Protein AF-A0A1E5IWD1-F1 (afdb_monomer)

Structure (mmCIF, N/CA/C/O backbone):
data_AF-A0A1E5IWD1-F1
#
_entry.id   AF-A0A1E5IWD1-F1
#
loop_
_atom_site.group_PDB
_atom_site.id
_atom_site.type_symbol
_atom_site.label_atom_id
_atom_site.label_alt_id
_atom_site.label_comp_id
_atom_site.label_asym_id
_atom_site.label_entity_id
_atom_site.label_seq_id
_atom_site.pdbx_PDB_ins_code
_atom_site.Cartn_x
_atom_site.Cartn_y
_atom_site.Cartn_z
_atom_site.occupancy
_atom_site.B_iso_or_equiv
_atom_site.auth_seq_id
_atom_site.auth_comp_id
_atom_site.auth_asym_id
_atom_site.auth_atom_id
_atom_site.pdbx_PDB_model_num
ATOM 1 N N . MET A 1 1 ? -19.457 -3.369 -5.905 1.00 73.44 1 MET A N 1
ATOM 2 C CA . MET A 1 1 ? -19.068 -2.347 -4.910 1.00 73.44 1 MET A CA 1
ATOM 3 C C . MET A 1 1 ? -20.293 -1.527 -4.523 1.00 73.44 1 MET A C 1
ATOM 5 O O . MET A 1 1 ? -21.055 -1.173 -5.413 1.00 73.44 1 MET A O 1
ATOM 9 N N . ASN A 1 2 ? -20.512 -1.267 -3.229 1.00 88.56 2 ASN A N 1
ATOM 10 C CA . ASN A 1 2 ? -21.550 -0.341 -2.754 1.00 88.56 2 ASN A CA 1
ATOM 11 C C . ASN A 1 2 ? -20.924 1.023 -2.388 1.00 88.56 2 ASN A C 1
ATOM 13 O O . ASN A 1 2 ? -19.701 1.167 -2.404 1.00 88.56 2 ASN A O 1
ATOM 17 N N . ILE A 1 3 ? -21.751 2.021 -2.062 1.00 90.44 3 ILE A N 1
ATOM 18 C CA . ILE A 1 3 ? -21.271 3.380 -1.757 1.00 90.44 3 ILE A CA 1
ATOM 19 C C . ILE A 1 3 ? -20.366 3.436 -0.519 1.00 90.44 3 ILE A C 1
ATOM 21 O O . ILE A 1 3 ? -19.413 4.208 -0.493 1.00 90.44 3 ILE A O 1
ATOM 25 N N . THR A 1 4 ? -20.617 2.587 0.480 1.00 91.38 4 THR A N 1
ATOM 26 C CA . THR A 1 4 ? -19.790 2.485 1.687 1.00 91.38 4 THR A CA 1
ATOM 27 C C . THR A 1 4 ? -18.389 1.988 1.346 1.00 91.38 4 THR A C 1
ATOM 29 O O . THR A 1 4 ? -17.407 2.575 1.782 1.00 91.38 4 THR A O 1
ATOM 32 N N . GLU A 1 5 ? -18.282 0.958 0.512 1.00 91.31 5 GLU A N 1
ATOM 33 C CA . GLU A 1 5 ? -16.998 0.422 0.060 1.00 91.31 5 GLU A CA 1
ATOM 34 C C . GLU A 1 5 ? -16.241 1.430 -0.812 1.00 91.31 5 GLU A C 1
ATOM 36 O O . GLU A 1 5 ? -15.036 1.602 -0.640 1.00 91.31 5 GLU A O 1
ATOM 41 N N . ALA A 1 6 ? -16.935 2.149 -1.700 1.00 93.25 6 ALA A N 1
ATOM 42 C CA . ALA A 1 6 ? -16.325 3.223 -2.483 1.00 93.25 6 ALA A CA 1
ATOM 43 C C . ALA A 1 6 ? -15.781 4.345 -1.580 1.00 93.25 6 ALA A C 1
ATOM 45 O O . ALA A 1 6 ? -14.656 4.800 -1.782 1.00 93.25 6 ALA A O 1
ATOM 46 N N . PHE A 1 7 ? -16.543 4.739 -0.552 1.00 95.25 7 PHE A N 1
ATOM 47 C CA . PHE A 1 7 ? -16.126 5.730 0.441 1.00 95.25 7 PHE A CA 1
ATOM 48 C C . PHE A 1 7 ? -14.877 5.286 1.209 1.00 95.25 7 PHE A C 1
ATOM 50 O O . PHE A 1 7 ? -13.918 6.047 1.274 1.00 95.25 7 PHE A O 1
ATOM 57 N N . LYS A 1 8 ? -14.843 4.052 1.729 1.00 95.94 8 LYS A N 1
ATOM 58 C CA . LYS A 1 8 ? -13.667 3.521 2.439 1.00 95.94 8 LYS A CA 1
ATOM 59 C C . LYS A 1 8 ? -12.426 3.494 1.546 1.00 95.94 8 LYS A C 1
ATOM 61 O O . LYS A 1 8 ? -11.362 3.935 1.963 1.00 95.94 8 LYS A O 1
ATOM 66 N N . ASN A 1 9 ? -12.563 3.025 0.303 1.00 96.38 9 ASN A N 1
ATOM 67 C CA . ASN A 1 9 ? -11.450 2.989 -0.648 1.00 96.38 9 ASN A CA 1
ATOM 68 C C . ASN A 1 9 ? -10.916 4.394 -0.961 1.00 96.38 9 ASN A C 1
ATOM 70 O O . ASN A 1 9 ? -9.700 4.575 -1.000 1.00 96.38 9 ASN A O 1
ATOM 74 N N . ALA A 1 10 ? -11.805 5.373 -1.163 1.00 95.06 10 ALA A N 1
ATOM 75 C CA . ALA A 1 10 ? -11.424 6.765 -1.402 1.00 95.06 10 ALA A CA 1
ATOM 76 C C . ALA A 1 10 ? -10.724 7.367 -0.180 1.00 95.06 10 ALA A C 1
ATOM 78 O O . ALA A 1 10 ? -9.669 7.981 -0.310 1.00 95.06 10 ALA A O 1
ATOM 79 N N . LEU A 1 11 ? -11.288 7.135 1.008 1.00 96.69 11 LEU A N 1
ATOM 80 C CA . LEU A 1 11 ? -10.751 7.625 2.268 1.00 96.69 11 LEU A CA 1
ATOM 81 C C . LEU A 1 11 ? -9.351 7.071 2.536 1.00 96.69 11 LEU A C 1
ATOM 83 O O . LEU A 1 11 ? -8.463 7.840 2.871 1.00 96.69 11 LEU A O 1
ATOM 87 N N . LEU A 1 12 ? -9.129 5.766 2.349 1.00 96.75 12 LEU A N 1
ATOM 88 C CA . LEU A 1 12 ? -7.814 5.152 2.562 1.00 96.75 12 LEU A CA 1
ATOM 89 C C . LEU A 1 12 ? -6.792 5.540 1.481 1.00 96.75 12 LEU A C 1
ATOM 91 O O . LEU A 1 12 ? -5.614 5.710 1.792 1.00 96.75 12 LEU A O 1
ATOM 95 N N . ALA A 1 13 ? -7.233 5.745 0.233 1.00 94.44 13 ALA A N 1
ATOM 96 C CA . ALA A 1 13 ? -6.376 6.288 -0.825 1.00 94.44 13 ALA A CA 1
ATOM 97 C C . ALA A 1 13 ? -5.898 7.719 -0.53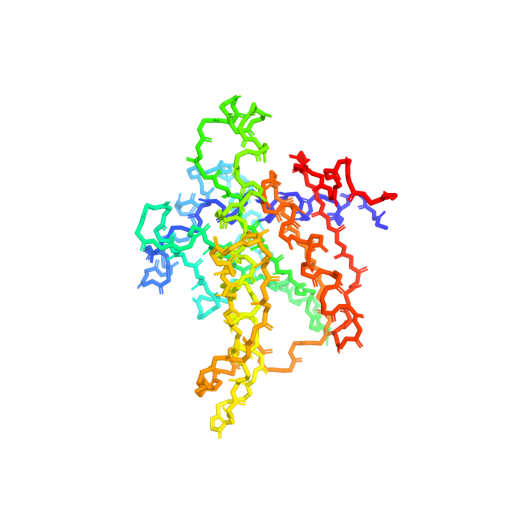2 1.00 94.44 13 ALA A C 1
ATOM 99 O O . ALA A 1 13 ? -4.840 8.110 -1.017 1.00 94.44 13 ALA A O 1
ATOM 100 N N . ASP A 1 14 ? -6.657 8.495 0.246 1.00 92.94 14 ASP A N 1
ATOM 101 C CA . ASP A 1 14 ? -6.257 9.829 0.696 1.00 92.94 14 ASP A CA 1
ATOM 102 C C . ASP A 1 14 ? -5.471 9.777 2.019 1.00 92.94 14 ASP A C 1
ATOM 104 O O . ASP A 1 14 ? -4.434 10.421 2.170 1.00 92.94 14 ASP A O 1
ATOM 108 N N . ALA A 1 15 ? -5.897 8.928 2.959 1.00 93.88 15 ALA A N 1
ATOM 109 C CA . ALA A 1 15 ? -5.243 8.724 4.250 1.00 93.88 15 ALA A CA 1
ATOM 110 C C . ALA A 1 15 ? -3.774 8.309 4.103 1.00 93.88 15 ALA A C 1
ATOM 112 O O . ALA A 1 15 ? -2.940 8.745 4.892 1.00 93.88 15 ALA A O 1
ATOM 113 N N . THR A 1 16 ? -3.425 7.530 3.071 1.00 91.62 16 THR A N 1
ATOM 114 C CA . THR A 1 16 ? -2.029 7.133 2.825 1.00 91.62 16 THR A CA 1
ATOM 115 C C . THR A 1 16 ? -1.094 8.317 2.531 1.00 91.62 16 THR A C 1
ATOM 117 O O . THR A 1 16 ? 0.115 8.161 2.672 1.00 91.62 16 THR A O 1
ATOM 120 N N . TYR A 1 17 ? -1.609 9.503 2.173 1.00 89.00 17 TYR A N 1
ATOM 121 C CA . TYR A 1 17 ? -0.805 10.731 2.057 1.00 89.00 17 TYR A CA 1
ATOM 122 C C . TYR A 1 17 ? -0.453 11.352 3.413 1.00 89.00 17 TYR A C 1
ATOM 124 O O . TYR A 1 17 ? 0.536 12.071 3.514 1.00 89.00 17 TYR A O 1
ATOM 132 N N . ALA A 1 18 ? -1.222 11.058 4.465 1.00 88.88 18 ALA A N 1
ATOM 133 C CA . ALA A 1 18 ? -0.860 11.436 5.828 1.00 88.88 18 ALA A CA 1
ATOM 134 C C . ALA A 1 18 ? 0.290 10.574 6.373 1.00 88.88 18 ALA A C 1
ATOM 136 O O . ALA A 1 18 ? 0.956 10.966 7.326 1.00 88.88 18 ALA A O 1
ATOM 137 N N . ILE A 1 19 ? 0.542 9.402 5.775 1.00 83.38 19 ILE A N 1
ATOM 138 C CA . ILE A 1 19 ? 1.548 8.447 6.244 1.00 83.38 19 ILE A CA 1
ATOM 139 C C . ILE A 1 19 ? 2.944 8.854 5.764 1.00 83.38 19 ILE A C 1
ATOM 141 O O . ILE A 1 19 ? 3.485 8.356 4.777 1.00 83.38 19 ILE A O 1
ATOM 145 N N . LYS A 1 20 ? 3.530 9.808 6.487 1.00 72.25 20 LYS A N 1
ATOM 146 C CA . LYS A 1 20 ? 4.930 10.218 6.338 1.00 72.25 20 LYS A CA 1
ATOM 147 C C . LYS A 1 20 ? 5.844 9.223 7.065 1.00 72.25 20 LYS A C 1
ATOM 149 O O . LYS A 1 20 ? 5.417 8.556 8.007 1.00 72.25 20 LYS A O 1
ATOM 154 N N . GLY A 1 21 ? 7.119 9.152 6.675 1.00 59.34 21 GLY A N 1
ATOM 155 C CA . GLY A 1 21 ? 8.098 8.219 7.260 1.00 59.34 21 GLY A CA 1
ATOM 156 C C . GLY A 1 21 ? 8.254 8.289 8.792 1.00 59.34 21 GLY A C 1
ATOM 157 O O . GLY A 1 21 ? 8.701 7.321 9.397 1.00 59.34 21 GLY A O 1
ATOM 158 N N . SER A 1 22 ? 7.831 9.383 9.436 1.00 58.84 22 SER A N 1
ATOM 159 C CA . SER A 1 22 ? 7.790 9.543 10.898 1.00 58.84 22 SER A CA 1
ATOM 160 C C . SER A 1 22 ? 6.743 8.669 11.603 1.00 58.84 22 SER A C 1
ATOM 162 O O . SER A 1 22 ? 6.936 8.313 12.765 1.00 58.84 22 SER A O 1
ATOM 164 N N . ILE A 1 23 ? 5.650 8.287 10.931 1.00 63.19 23 ILE A N 1
ATOM 165 C CA . ILE A 1 23 ? 4.546 7.537 11.558 1.00 63.19 23 ILE A CA 1
ATOM 166 C C . ILE A 1 23 ? 4.935 6.085 11.852 1.00 63.19 23 ILE A C 1
ATOM 168 O O . ILE A 1 23 ? 4.488 5.526 12.852 1.00 63.19 23 ILE A O 1
ATOM 172 N N . ALA A 1 24 ? 5.809 5.489 11.036 1.00 60.91 24 ALA A N 1
ATOM 173 C CA . ALA A 1 24 ? 6.335 4.146 11.289 1.00 60.91 24 ALA A CA 1
ATOM 174 C C . ALA A 1 24 ? 7.143 4.077 12.600 1.00 60.91 24 ALA A C 1
ATOM 176 O O . ALA A 1 24 ? 7.176 3.039 13.256 1.00 60.91 24 ALA A O 1
ATOM 177 N N . THR A 1 25 ? 7.766 5.189 13.002 1.00 65.00 25 THR A N 1
ATOM 178 C CA . THR A 1 25 ? 8.566 5.286 14.231 1.00 65.00 25 THR A CA 1
ATOM 179 C C . THR A 1 25 ? 7.796 5.853 15.422 1.00 65.00 25 THR A C 1
ATOM 181 O O . THR A 1 25 ? 8.168 5.582 16.557 1.00 65.00 25 THR A O 1
ATOM 184 N N . GLU A 1 26 ? 6.712 6.598 15.185 1.00 77.06 26 GLU A N 1
ATOM 185 C CA . GLU A 1 26 ? 5.912 7.258 16.226 1.00 77.06 26 GLU A CA 1
ATOM 186 C C . GLU A 1 26 ? 4.398 7.026 16.026 1.00 77.06 26 GLU A C 1
ATOM 188 O O . GLU A 1 26 ? 3.661 7.965 15.697 1.00 77.06 26 GLU A O 1
ATOM 193 N N . PRO A 1 27 ? 3.882 5.801 16.270 1.00 79.12 27 PRO A N 1
ATOM 194 C CA . PRO A 1 27 ? 2.470 5.449 16.060 1.00 79.12 27 PRO A CA 1
ATOM 195 C C . PRO A 1 27 ? 1.458 6.379 16.743 1.00 79.12 27 PRO A C 1
ATOM 197 O O . PRO A 1 27 ? 0.332 6.542 16.275 1.00 79.12 27 PRO A O 1
ATOM 200 N N . SER A 1 28 ? 1.862 7.017 17.846 1.00 83.50 28 SER A N 1
ATOM 201 C CA . SER A 1 28 ? 1.028 7.957 18.603 1.00 83.50 28 SER A CA 1
ATOM 202 C C . SER A 1 28 ? 0.635 9.214 17.811 1.00 83.50 28 SER A C 1
ATOM 204 O O . SER A 1 28 ? -0.360 9.858 18.142 1.00 83.50 28 SER A O 1
ATOM 206 N N . THR A 1 29 ? 1.365 9.536 16.738 1.00 87.25 29 THR A N 1
ATOM 207 C CA . THR A 1 29 ? 1.122 10.707 15.879 1.00 87.25 29 THR A CA 1
ATOM 208 C C . THR A 1 29 ? 0.109 10.452 14.757 1.00 87.25 29 THR A C 1
ATOM 210 O O . THR A 1 29 ? -0.306 11.395 14.079 1.00 87.25 29 THR A O 1
ATOM 213 N N . LEU A 1 30 ? -0.351 9.205 14.580 1.00 90.44 30 LEU A N 1
ATOM 214 C CA . LEU A 1 30 ? -1.258 8.817 13.494 1.00 90.44 30 LEU A CA 1
ATOM 215 C C . LEU A 1 30 ? -2.514 9.698 13.429 1.00 90.44 30 LEU A C 1
ATOM 217 O O . LEU A 1 30 ? -2.864 10.204 12.366 1.00 90.44 30 LEU A O 1
ATOM 221 N N . LEU A 1 31 ? -3.185 9.914 14.566 1.00 92.81 31 LEU A N 1
ATOM 222 C CA . LEU A 1 31 ? -4.414 10.710 14.602 1.00 92.81 31 LEU A CA 1
ATOM 223 C C . LEU A 1 31 ? -4.161 12.176 14.229 1.00 92.81 31 LEU A C 1
ATOM 225 O O . LEU A 1 31 ? -4.978 12.765 13.521 1.00 92.81 31 LEU A O 1
ATOM 229 N N . SER A 1 32 ? -3.055 12.774 14.684 1.00 92.19 32 SER A N 1
ATOM 230 C CA . SER A 1 32 ? -2.734 14.167 14.357 1.00 92.19 32 SER A CA 1
ATOM 231 C C . SER A 1 32 ? -2.425 14.352 12.873 1.00 92.19 32 SER A C 1
ATOM 233 O O . SER A 1 32 ? -2.958 15.277 12.268 1.00 92.19 32 SER A O 1
ATOM 235 N N . GLU A 1 33 ? -1.652 13.448 12.268 1.00 91.38 33 GLU A N 1
ATOM 236 C CA . GLU A 1 33 ? -1.299 13.518 10.841 1.00 91.38 33 GLU A CA 1
ATOM 237 C C . GLU A 1 33 ? -2.530 13.264 9.955 1.00 91.38 33 GLU A C 1
ATOM 239 O O . GLU A 1 33 ? -2.787 13.994 8.996 1.00 91.38 33 GLU A O 1
ATOM 244 N N . LEU A 1 34 ? -3.373 12.289 10.320 1.00 93.94 34 LEU A N 1
ATOM 245 C CA . LEU A 1 34 ? -4.661 12.082 9.650 1.00 93.94 34 LEU A CA 1
ATOM 246 C C . LEU A 1 34 ? -5.584 13.294 9.807 1.00 93.94 34 LEU A C 1
ATOM 248 O O . LEU A 1 34 ? -6.305 13.629 8.871 1.00 93.94 34 LEU A O 1
ATOM 252 N N . THR A 1 35 ? -5.573 13.964 10.963 1.00 94.94 35 THR A N 1
ATOM 253 C CA . THR A 1 35 ? -6.388 15.166 11.202 1.00 94.94 35 THR A CA 1
ATOM 254 C C . THR A 1 35 ? -5.931 16.331 10.334 1.00 94.94 35 THR A C 1
ATOM 256 O O . THR A 1 35 ? -6.781 17.037 9.794 1.00 94.94 35 THR A O 1
ATOM 259 N N . GLU A 1 36 ? -4.620 16.515 10.162 1.00 92.69 36 GLU A N 1
ATOM 260 C CA . GLU A 1 36 ? -4.060 17.526 9.262 1.00 92.69 36 GLU A CA 1
ATOM 261 C C . GLU A 1 36 ? -4.500 17.285 7.810 1.00 92.69 36 GLU A C 1
ATOM 263 O O . GLU A 1 36 ? -4.892 18.226 7.121 1.00 92.69 36 GLU A O 1
ATOM 268 N N . ARG A 1 37 ? -4.500 16.022 7.361 1.00 92.25 37 ARG A N 1
ATOM 269 C CA . ARG A 1 37 ? -4.857 15.661 5.983 1.00 92.25 37 ARG A CA 1
ATOM 270 C C . ARG A 1 37 ? -6.364 15.649 5.711 1.00 92.25 37 ARG A C 1
ATOM 272 O O . ARG A 1 37 ? -6.807 16.195 4.706 1.00 92.25 37 ARG A O 1
ATOM 279 N N . LEU A 1 38 ? -7.138 14.982 6.564 1.00 94.38 38 LEU A N 1
ATOM 280 C CA . LEU A 1 38 ? -8.540 14.615 6.313 1.00 94.38 38 LEU A CA 1
ATOM 281 C C . LEU A 1 38 ? -9.541 15.486 7.086 1.00 94.38 38 LEU A C 1
ATOM 283 O O . LEU A 1 38 ? -10.745 15.438 6.828 1.00 94.38 38 LEU A O 1
ATOM 287 N N . GLY A 1 39 ? -9.069 16.250 8.073 1.00 96.56 39 GLY A N 1
ATOM 288 C CA . GLY A 1 39 ? -9.914 16.868 9.089 1.00 96.56 39 GLY A CA 1
ATOM 289 C C . GLY A 1 39 ? -10.355 15.883 10.181 1.00 96.56 39 GLY A C 1
ATOM 290 O O . GLY A 1 39 ? -10.359 14.663 10.011 1.00 96.56 39 GLY A O 1
ATOM 291 N N . SER A 1 40 ? -10.755 16.432 11.334 1.00 96.69 40 SER A N 1
ATOM 292 C CA . SER A 1 40 ? -10.976 15.669 12.575 1.00 96.69 40 SER A CA 1
ATOM 293 C C . SER A 1 40 ? -11.999 14.532 12.437 1.00 96.69 40 SER A C 1
ATOM 295 O O . SER A 1 40 ? -11.709 13.406 12.831 1.00 96.69 40 SER A O 1
ATOM 297 N N . SER A 1 41 ? -13.168 14.780 11.836 1.00 97.69 41 SER A N 1
ATOM 298 C CA . SER A 1 41 ? -14.228 13.762 11.746 1.00 97.69 41 SER A CA 1
ATOM 299 C C . SER A 1 41 ? -13.804 12.526 10.947 1.00 97.69 41 SER A C 1
ATOM 301 O O . SER A 1 41 ? -14.099 11.401 11.345 1.00 97.69 41 SER A O 1
ATOM 303 N N . LEU A 1 42 ? -13.109 12.726 9.824 1.00 97.50 42 LEU A N 1
ATOM 304 C CA . LEU A 1 42 ? -12.641 11.629 8.980 1.00 97.50 42 LEU A CA 1
ATOM 305 C C . LEU A 1 42 ? -11.432 10.926 9.596 1.00 97.50 42 LEU A C 1
ATOM 307 O O . LEU A 1 42 ? -11.367 9.701 9.551 1.00 97.50 42 LEU A O 1
ATOM 311 N N . ALA A 1 43 ? -10.523 11.669 10.230 1.00 96.19 43 ALA A N 1
ATOM 312 C CA . ALA A 1 43 ? -9.398 11.088 10.953 1.00 96.19 43 ALA A CA 1
ATOM 313 C C . ALA A 1 43 ? -9.866 10.160 12.084 1.00 96.19 43 ALA A C 1
ATOM 315 O O . ALA A 1 43 ? -9.402 9.024 12.170 1.00 96.19 43 ALA A O 1
ATOM 316 N N . HIS A 1 44 ? -10.843 10.602 12.887 1.00 96.44 44 HIS A N 1
ATOM 317 C CA . HIS A 1 44 ? -11.474 9.764 13.908 1.00 96.44 44 HIS A CA 1
ATOM 318 C C . HIS A 1 44 ? -12.144 8.533 13.302 1.00 96.44 44 HIS A C 1
ATOM 320 O O . HIS A 1 44 ? -11.900 7.424 13.762 1.00 96.44 44 HIS A O 1
ATOM 326 N N . TYR A 1 45 ? -12.901 8.694 12.212 1.00 96.44 45 TYR A N 1
ATOM 327 C CA . TYR A 1 45 ? -13.486 7.548 11.521 1.00 96.44 45 TYR A CA 1
ATOM 328 C C . TYR A 1 45 ? -12.426 6.517 11.096 1.00 96.44 45 TYR A C 1
ATOM 330 O O . TYR A 1 45 ? -12.638 5.323 11.300 1.00 96.44 45 TYR A O 1
ATOM 338 N N . VAL A 1 46 ? -11.285 6.951 10.544 1.00 96.19 46 VAL A N 1
ATOM 339 C CA . VAL A 1 46 ? -10.194 6.040 10.159 1.00 96.19 46 VAL A CA 1
ATOM 340 C C . VAL A 1 46 ? -9.659 5.292 11.379 1.00 96.19 46 VAL A C 1
ATOM 342 O O . VAL A 1 46 ? -9.686 4.063 11.387 1.00 96.19 46 VAL A O 1
ATOM 345 N N . VAL A 1 47 ? -9.226 5.998 12.429 1.00 94.00 47 VAL A N 1
ATOM 346 C CA . VAL A 1 47 ? -8.615 5.339 13.599 1.00 94.00 47 VAL A CA 1
ATOM 347 C C . VAL A 1 47 ? -9.608 4.500 14.398 1.00 94.00 47 VAL A C 1
ATOM 349 O O . VAL A 1 47 ? -9.201 3.548 15.057 1.00 94.00 47 VAL A O 1
ATOM 352 N N . ASP A 1 48 ? -10.905 4.808 14.341 1.00 94.38 48 ASP A N 1
ATOM 353 C CA . ASP A 1 48 ? -11.942 4.049 15.037 1.00 94.38 48 ASP A CA 1
ATOM 354 C C . ASP A 1 48 ? -12.278 2.745 14.307 1.00 94.38 48 ASP A C 1
ATOM 356 O O . ASP A 1 48 ? -12.582 1.755 14.970 1.00 94.38 48 ASP A O 1
ATOM 360 N N . ASN A 1 49 ? -12.172 2.709 12.972 1.00 94.69 49 ASN A N 1
ATOM 361 C CA . ASN A 1 49 ? -12.652 1.594 12.145 1.00 94.69 49 ASN A CA 1
ATOM 362 C C . ASN A 1 49 ? -11.544 0.757 11.493 1.00 94.69 49 ASN A C 1
ATOM 364 O O . ASN A 1 49 ? -11.838 -0.334 11.006 1.00 94.69 49 ASN A O 1
ATOM 368 N N . PHE A 1 50 ? -10.297 1.227 11.482 1.00 95.25 50 PHE A N 1
ATOM 369 C CA . PHE A 1 50 ? -9.185 0.542 10.825 1.00 95.25 50 PHE A CA 1
ATOM 370 C C . PHE A 1 50 ? -7.969 0.438 11.742 1.00 95.25 50 PHE A C 1
ATOM 372 O O . PHE A 1 50 ? -7.670 1.356 12.505 1.00 95.25 50 PHE A O 1
ATOM 379 N N . ASP A 1 51 ? -7.262 -0.679 11.625 1.00 92.81 51 ASP A N 1
ATOM 380 C CA . ASP A 1 51 ? -5.911 -0.864 12.140 1.00 92.81 51 ASP A CA 1
ATOM 381 C C . ASP A 1 51 ? -4.922 -0.677 10.984 1.00 92.81 51 ASP A C 1
ATOM 383 O O . ASP A 1 51 ? -5.107 -1.256 9.911 1.00 92.81 51 ASP A O 1
ATOM 387 N N . ILE A 1 52 ? -3.878 0.129 11.185 1.00 92.44 52 ILE A N 1
ATOM 388 C CA . ILE A 1 52 ? -2.759 0.240 10.242 1.00 92.44 52 ILE A CA 1
ATOM 389 C C . ILE A 1 52 ? -1.662 -0.750 10.633 1.00 92.44 52 ILE A C 1
ATOM 391 O O . ILE A 1 52 ? -1.301 -0.866 11.805 1.00 92.44 52 ILE A O 1
ATOM 395 N N . ASP A 1 53 ? -1.101 -1.439 9.647 1.00 91.38 53 ASP A N 1
ATOM 396 C CA . ASP A 1 53 ? 0.113 -2.221 9.836 1.00 91.38 53 ASP A CA 1
ATOM 397 C C . ASP A 1 53 ? 1.335 -1.307 9.694 1.00 91.38 53 ASP A C 1
ATOM 399 O O . ASP A 1 53 ? 1.807 -1.028 8.588 1.00 91.38 53 ASP A O 1
ATOM 403 N N . PHE A 1 54 ? 1.853 -0.834 10.828 1.00 89.31 54 PHE A N 1
ATOM 404 C CA . PHE A 1 54 ? 3.010 0.061 10.870 1.00 89.31 54 PHE A CA 1
ATOM 405 C C . PHE A 1 54 ? 4.287 -0.557 10.283 1.00 89.31 54 PHE A C 1
ATOM 407 O O . PHE A 1 54 ? 5.112 0.176 9.742 1.00 89.31 54 PHE A O 1
ATOM 414 N N . ASN A 1 55 ? 4.437 -1.885 10.330 1.00 88.62 55 ASN A N 1
ATOM 415 C CA . ASN A 1 55 ? 5.602 -2.578 9.773 1.00 88.62 55 ASN A CA 1
ATOM 416 C C . ASN A 1 55 ? 5.511 -2.726 8.247 1.00 88.62 55 ASN A C 1
ATOM 418 O O . ASN A 1 55 ? 6.501 -3.074 7.607 1.00 88.62 55 ASN A O 1
ATOM 422 N N . SER A 1 56 ? 4.329 -2.499 7.666 1.00 86.12 56 SER A N 1
ATOM 423 C CA . SER A 1 56 ? 4.117 -2.504 6.215 1.00 86.12 56 SER A CA 1
ATOM 424 C C . SER A 1 56 ? 4.389 -1.145 5.565 1.00 86.12 56 SER A C 1
ATOM 426 O O . SER A 1 56 ? 4.480 -1.073 4.340 1.00 86.12 56 SER A O 1
ATOM 428 N N . ILE A 1 57 ? 4.508 -0.074 6.362 1.00 88.69 57 ILE A N 1
ATOM 429 C CA . ILE A 1 57 ? 4.690 1.285 5.851 1.00 88.69 57 ILE A CA 1
ATOM 430 C C . ILE A 1 57 ? 6.019 1.367 5.106 1.00 88.69 57 ILE A C 1
ATOM 432 O O . ILE A 1 57 ? 7.089 1.137 5.669 1.00 88.69 57 ILE A O 1
ATOM 436 N N . ILE A 1 58 ? 5.942 1.770 3.843 1.00 86.62 58 ILE A N 1
ATOM 437 C CA . ILE A 1 58 ? 7.096 2.144 3.036 1.00 86.62 58 ILE A CA 1
ATOM 438 C C . ILE A 1 58 ? 6.919 3.586 2.584 1.00 86.62 58 ILE A C 1
ATOM 440 O O . ILE A 1 58 ? 5.843 3.979 2.135 1.00 86.62 58 ILE A O 1
ATOM 444 N N . ASN A 1 59 ? 7.977 4.373 2.763 1.00 83.88 59 ASN A N 1
ATOM 445 C CA . ASN A 1 59 ? 8.062 5.751 2.310 1.00 83.88 59 ASN A CA 1
ATOM 446 C C . ASN A 1 59 ? 9.469 5.976 1.762 1.00 83.88 59 ASN A C 1
ATOM 448 O O . ASN A 1 59 ? 10.447 5.915 2.513 1.00 83.88 59 ASN A O 1
ATOM 452 N N . THR A 1 60 ? 9.583 6.152 0.451 1.00 80.00 60 THR A N 1
ATOM 453 C CA . THR A 1 60 ? 10.873 6.340 -0.212 1.00 80.00 60 THR A CA 1
ATOM 454 C C . THR A 1 60 ? 10.983 7.758 -0.750 1.00 80.00 60 THR A C 1
ATOM 456 O O . THR A 1 60 ? 10.018 8.356 -1.213 1.00 80.00 60 THR A O 1
ATOM 459 N N . SER A 1 61 ? 12.186 8.333 -0.672 1.00 75.12 61 SER A N 1
ATOM 460 C CA . SER A 1 61 ? 12.419 9.700 -1.143 1.00 75.12 61 SER A CA 1
ATOM 461 C C . SER A 1 61 ? 12.022 9.848 -2.614 1.00 75.12 61 SER A C 1
ATOM 463 O O . SER A 1 61 ? 12.476 9.074 -3.447 1.00 75.12 61 SER A O 1
ATOM 465 N N . GLU A 1 62 ? 11.267 10.896 -2.935 1.00 71.69 62 GLU A N 1
ATOM 466 C CA . GLU A 1 62 ? 10.897 11.251 -4.316 1.00 71.69 62 GLU A CA 1
ATOM 467 C C . GLU A 1 62 ? 12.107 11.709 -5.162 1.00 71.69 62 GLU A C 1
ATOM 469 O O . GLU A 1 62 ? 12.025 11.781 -6.383 1.00 71.69 62 GLU A O 1
ATOM 474 N N . ILE A 1 63 ? 13.230 12.063 -4.518 1.00 65.25 63 ILE A N 1
ATOM 475 C CA . ILE A 1 63 ? 14.435 12.602 -5.178 1.00 65.25 63 ILE A CA 1
ATOM 476 C C . ILE A 1 63 ? 15.572 11.575 -5.188 1.00 65.25 63 ILE A C 1
ATOM 478 O O . ILE A 1 63 ? 16.299 11.462 -6.171 1.00 65.25 63 ILE A O 1
ATOM 482 N N . LEU A 1 64 ? 15.769 10.870 -4.070 1.00 68.19 64 LEU A N 1
ATOM 483 C CA . LEU A 1 64 ? 16.898 9.952 -3.867 1.00 68.19 64 LEU A CA 1
ATOM 484 C C . LEU A 1 64 ? 16.482 8.475 -3.804 1.00 68.19 64 LEU A C 1
ATOM 486 O O . LEU A 1 64 ? 17.349 7.606 -3.729 1.00 68.19 64 LEU A O 1
ATOM 490 N N . GLY A 1 65 ? 15.181 8.192 -3.779 1.00 72.75 65 GLY A N 1
ATOM 491 C CA . GLY A 1 65 ? 14.596 6.853 -3.763 1.00 72.75 65 GLY A CA 1
ATOM 492 C C . GLY A 1 65 ? 13.673 6.650 -4.962 1.00 72.75 65 GLY A C 1
ATOM 493 O O . GLY A 1 65 ? 13.739 7.394 -5.935 1.00 72.75 65 GLY A O 1
ATOM 494 N N . SER A 1 66 ? 12.812 5.635 -4.899 1.00 79.31 66 SER A N 1
ATOM 495 C CA . SER A 1 66 ? 11.856 5.368 -5.977 1.00 79.31 66 SER A CA 1
ATOM 496 C C . SER A 1 66 ? 10.615 6.260 -5.933 1.00 79.31 66 SER A C 1
ATOM 498 O O . SER A 1 66 ? 9.865 6.279 -6.903 1.00 79.31 66 SER A O 1
ATOM 500 N N . GLY A 1 67 ? 10.355 6.964 -4.827 1.00 80.25 67 GLY A N 1
ATOM 501 C CA . GLY A 1 67 ? 9.084 7.660 -4.598 1.0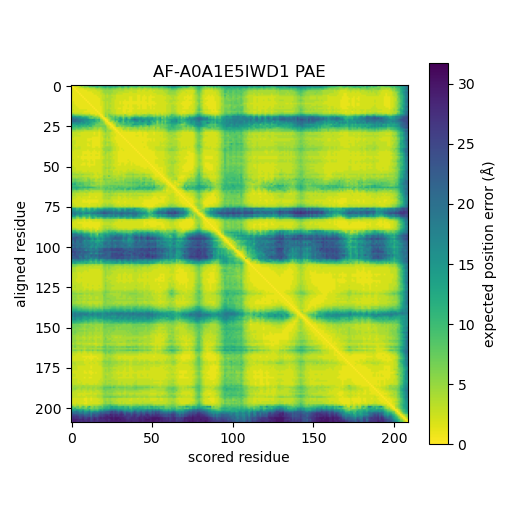0 80.25 67 GLY A CA 1
ATOM 502 C C . GLY A 1 67 ? 7.888 6.711 -4.440 1.00 80.25 67 GLY A C 1
ATOM 503 O O . GLY A 1 67 ? 6.741 7.128 -4.577 1.00 80.25 67 GLY A O 1
ATOM 504 N N . PHE A 1 68 ? 8.134 5.412 -4.232 1.00 87.44 68 PHE A N 1
ATOM 505 C CA . PHE A 1 68 ? 7.096 4.437 -3.922 1.00 87.44 68 PHE A CA 1
ATOM 506 C C . PHE A 1 68 ? 6.747 4.461 -2.439 1.00 87.44 68 PHE A C 1
ATOM 508 O O . PHE A 1 68 ? 7.606 4.192 -1.590 1.00 87.44 68 PHE A O 1
ATOM 515 N N . ASP A 1 69 ? 5.459 4.671 -2.177 1.00 89.88 69 ASP A N 1
ATOM 516 C CA . ASP A 1 69 ? 4.902 4.785 -0.843 1.00 89.88 69 ASP A CA 1
ATOM 517 C C . ASP A 1 69 ? 3.610 3.969 -0.725 1.00 89.88 69 ASP A C 1
ATOM 519 O O . ASP A 1 69 ? 2.717 4.044 -1.579 1.00 89.88 69 ASP A O 1
ATOM 523 N N . ALA A 1 70 ? 3.493 3.199 0.355 1.00 93.19 70 ALA A N 1
ATOM 524 C CA . ALA A 1 70 ? 2.332 2.357 0.613 1.00 93.19 70 ALA A CA 1
ATOM 525 C C . ALA A 1 70 ? 2.064 2.173 2.107 1.00 93.19 70 ALA A C 1
ATOM 527 O O . ALA A 1 70 ? 2.964 2.248 2.945 1.00 93.19 70 ALA A O 1
ATOM 528 N N . SER A 1 71 ? 0.801 1.894 2.421 1.00 93.94 71 SER A N 1
ATOM 529 C CA . SER A 1 71 ? 0.344 1.504 3.753 1.00 93.94 71 SER A CA 1
ATOM 530 C C . SER A 1 71 ? -0.722 0.414 3.655 1.00 93.94 71 SER A C 1
ATOM 532 O O . SER A 1 71 ? -1.538 0.404 2.726 1.00 93.94 71 SER A O 1
ATOM 534 N N . VAL A 1 72 ? -0.722 -0.516 4.611 1.00 95.62 72 VAL A N 1
ATOM 535 C CA . VAL A 1 72 ? -1.744 -1.563 4.704 1.00 95.62 72 VAL A CA 1
ATOM 536 C C . VAL A 1 72 ? -2.659 -1.298 5.886 1.00 95.62 72 VAL A C 1
ATOM 538 O O . VAL A 1 72 ? -2.210 -1.063 7.006 1.00 95.62 72 VAL A O 1
ATOM 541 N N . TRP A 1 73 ? -3.958 -1.356 5.618 1.00 95.38 73 TRP A N 1
ATOM 542 C CA . TRP A 1 73 ? -5.014 -1.124 6.593 1.00 95.38 73 TRP A CA 1
ATOM 543 C C . TRP A 1 73 ? -5.907 -2.347 6.667 1.00 95.38 73 TRP A C 1
ATOM 545 O O . TRP A 1 73 ? -6.259 -2.923 5.641 1.00 95.38 73 TRP A O 1
ATOM 555 N N . THR A 1 74 ? -6.328 -2.726 7.861 1.00 94.44 74 THR A N 1
ATOM 556 C CA . THR A 1 74 ? -7.315 -3.784 8.056 1.00 94.44 74 THR A CA 1
ATOM 557 C C . THR A 1 74 ? -8.517 -3.195 8.766 1.00 94.44 74 THR A C 1
AT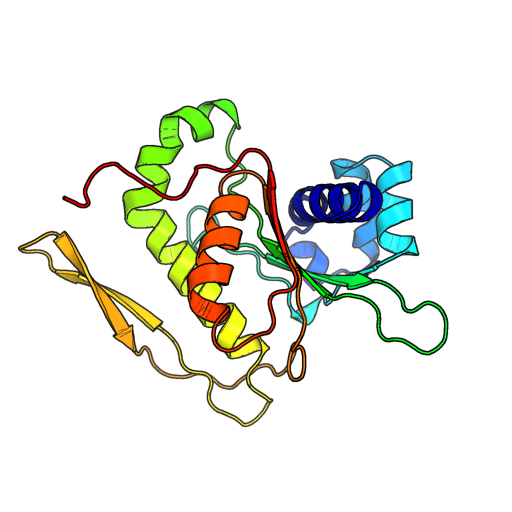OM 559 O O . THR A 1 74 ? -8.374 -2.513 9.776 1.00 94.44 74 THR A O 1
ATOM 562 N N . GLU A 1 75 ? -9.716 -3.424 8.233 1.00 93.31 75 GLU A N 1
ATOM 563 C CA . GLU A 1 75 ? -10.935 -3.092 8.967 1.00 93.31 75 GLU A CA 1
ATOM 564 C C . GLU A 1 75 ? -10.939 -3.818 10.304 1.00 93.31 75 GLU A C 1
ATOM 566 O O . GLU A 1 75 ? -10.694 -5.025 10.378 1.00 93.31 75 GLU A O 1
ATOM 571 N N . LYS A 1 76 ? -11.276 -3.098 11.367 1.00 91.50 76 LYS A N 1
ATOM 572 C CA . LYS A 1 76 ? -11.477 -3.726 12.663 1.00 91.50 76 LYS A CA 1
ATOM 573 C C . LYS A 1 76 ? -12.633 -4.707 12.550 1.00 91.50 76 LYS A C 1
ATOM 575 O O . LYS A 1 76 ? -13.722 -4.376 12.074 1.00 91.50 76 LYS A O 1
ATOM 580 N N . ALA A 1 77 ? -12.380 -5.939 12.974 1.00 78.94 77 ALA A N 1
ATOM 581 C CA . ALA A 1 77 ? -13.375 -6.995 12.948 1.00 78.94 77 ALA A CA 1
ATOM 582 C C . ALA A 1 77 ? -14.619 -6.588 13.754 1.00 78.94 77 ALA A C 1
ATOM 584 O O . ALA A 1 77 ? -14.518 -6.127 14.891 1.00 78.94 77 ALA A O 1
ATOM 585 N N . SER A 1 78 ? -15.807 -6.834 13.200 1.00 61.16 78 SER A N 1
ATOM 586 C CA . SER A 1 78 ? -17.050 -6.854 13.974 1.00 61.16 78 SER A CA 1
ATOM 587 C C . SER A 1 78 ? -17.440 -8.311 14.238 1.00 61.16 78 SER A C 1
ATOM 589 O O . SER A 1 78 ? -17.776 -9.072 13.333 1.00 61.16 78 SER A O 1
ATOM 591 N N . GLY A 1 79 ? -17.350 -8.752 15.494 1.00 62.38 79 GLY A N 1
ATOM 592 C CA . GLY A 1 79 ? -17.653 -10.140 15.859 1.00 62.38 79 GLY A CA 1
ATOM 593 C C . GLY A 1 79 ? -16.544 -11.142 15.491 1.00 62.38 79 GLY A C 1
ATOM 594 O O . GLY A 1 79 ? -15.419 -11.000 15.955 1.00 62.38 79 GLY A O 1
ATOM 595 N N . LYS A 1 80 ? -16.876 -12.211 14.741 1.00 44.56 80 LYS A N 1
ATOM 596 C CA . LYS A 1 80 ? -16.004 -13.392 14.499 1.00 44.56 80 LYS A CA 1
ATOM 597 C C . LYS A 1 80 ? -15.286 -13.418 13.140 1.00 44.56 80 LYS A C 1
ATOM 599 O O . LYS A 1 80 ? -14.573 -14.378 12.862 1.00 44.56 80 LYS A O 1
ATOM 604 N N . THR A 1 81 ? -15.495 -12.427 12.280 1.00 58.41 81 THR A N 1
ATOM 605 C CA . THR A 1 81 ? -14.864 -12.362 10.954 1.00 58.41 81 THR A CA 1
ATOM 606 C C . THR A 1 81 ? -13.715 -11.371 10.974 1.00 58.41 81 THR A C 1
ATOM 608 O O . THR A 1 81 ? -13.923 -10.219 11.353 1.00 58.41 81 THR A O 1
ATOM 611 N N . THR A 1 82 ? -12.529 -11.798 10.541 1.00 68.44 82 THR A N 1
ATOM 612 C CA . THR A 1 82 ? -11.411 -10.894 10.247 1.00 68.44 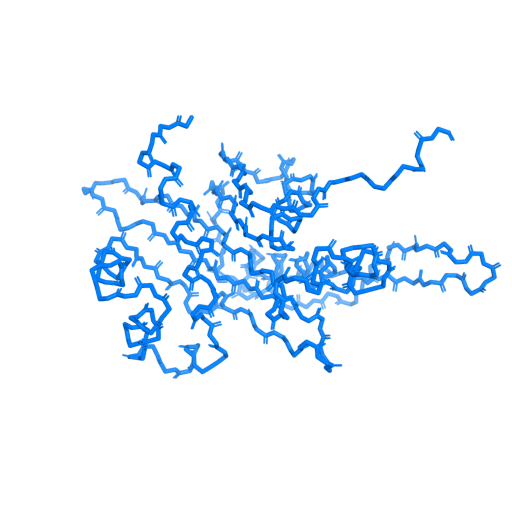82 THR A CA 1
ATOM 613 C C . THR A 1 82 ? -11.894 -9.822 9.272 1.00 68.44 82 THR A C 1
ATOM 615 O O . THR A 1 82 ? -12.589 -10.146 8.305 1.00 68.44 82 THR A O 1
ATOM 618 N N . GLY A 1 83 ? -11.599 -8.553 9.552 1.00 83.25 83 GLY A N 1
ATOM 619 C CA . GLY A 1 83 ? -11.997 -7.474 8.658 1.00 83.25 83 GLY A CA 1
ATOM 620 C C . GLY A 1 83 ? -11.197 -7.482 7.359 1.00 83.25 83 GLY A C 1
ATOM 621 O O . GLY A 1 83 ? -10.216 -8.208 7.196 1.00 83.25 83 GLY A O 1
ATOM 622 N N . LYS A 1 84 ? -11.669 -6.691 6.402 1.00 90.94 84 LYS A N 1
ATOM 623 C CA . LYS A 1 84 ? -11.101 -6.590 5.062 1.00 90.94 84 LYS A CA 1
ATOM 624 C C . LYS A 1 84 ? -9.759 -5.857 5.077 1.00 90.94 84 LYS A C 1
ATOM 626 O O . LYS A 1 84 ? -9.635 -4.830 5.742 1.00 90.94 84 LYS A O 1
ATOM 631 N N . THR A 1 85 ? -8.788 -6.359 4.316 1.00 95.25 85 THR A N 1
ATOM 632 C CA . THR A 1 85 ? -7.460 -5.747 4.175 1.00 95.25 85 THR A CA 1
ATOM 633 C C . THR A 1 85 ? -7.388 -4.875 2.925 1.00 95.25 85 THR A C 1
ATOM 635 O O . THR A 1 85 ? -7.825 -5.268 1.841 1.00 95.25 85 THR A O 1
ATOM 638 N N . TYR A 1 86 ? -6.809 -3.691 3.081 1.00 97.00 86 TYR A N 1
ATOM 639 C CA . TYR A 1 86 ? -6.645 -2.666 2.065 1.00 97.00 86 TYR A CA 1
ATOM 640 C C . TYR A 1 86 ? -5.166 -2.351 1.886 1.00 97.00 86 TYR A C 1
ATOM 642 O O . TYR A 1 86 ? -4.498 -1.940 2.830 1.00 97.00 86 TYR A O 1
ATOM 650 N N . VAL A 1 87 ? -4.674 -2.497 0.661 1.00 97.56 87 VAL A N 1
ATOM 651 C CA . VAL A 1 87 ? -3.355 -2.024 0.243 1.00 97.56 87 VAL A CA 1
ATOM 652 C C . VAL A 1 87 ? -3.549 -0.645 -0.383 1.00 97.56 87 VAL A C 1
ATOM 654 O O . VAL A 1 87 ? -4.089 -0.535 -1.486 1.00 97.56 87 VAL A O 1
ATOM 657 N N . ALA A 1 88 ? -3.171 0.407 0.342 1.00 96.50 88 ALA A N 1
ATOM 658 C CA . ALA A 1 88 ? -3.277 1.787 -0.115 1.00 96.50 88 ALA A CA 1
ATOM 659 C C . ALA A 1 88 ? -1.932 2.250 -0.681 1.00 96.50 88 ALA A C 1
ATOM 661 O O . ALA A 1 88 ? -0.924 2.265 0.024 1.00 96.50 88 ALA A O 1
ATOM 662 N N . LEU A 1 89 ? -1.924 2.613 -1.963 1.00 94.75 89 LEU A N 1
ATOM 663 C CA . LEU A 1 89 ? -0.735 3.060 -2.683 1.00 94.75 89 LEU A CA 1
ATOM 664 C C . LEU A 1 89 ? -0.814 4.572 -2.884 1.00 94.75 89 LEU A C 1
ATOM 666 O O . LEU A 1 89 ? -1.785 5.079 -3.464 1.00 94.75 89 LEU A O 1
ATOM 670 N N . ARG A 1 90 ? 0.194 5.299 -2.396 1.00 88.62 90 ARG A N 1
ATOM 671 C CA . ARG A 1 90 ? 0.266 6.754 -2.549 1.00 88.62 90 ARG A CA 1
ATOM 672 C C . ARG A 1 90 ? 0.709 7.095 -3.968 1.00 88.62 90 ARG A C 1
ATOM 674 O O . ARG A 1 90 ? 1.524 6.398 -4.565 1.00 88.62 90 ARG A O 1
ATOM 681 N N . GLY A 1 91 ? 0.171 8.178 -4.517 1.00 73.38 91 GLY A N 1
ATOM 682 C CA . GLY A 1 91 ? 0.801 8.838 -5.655 1.00 73.38 91 GLY A CA 1
ATOM 683 C C . GLY A 1 91 ? 1.916 9.783 -5.212 1.00 73.38 91 GLY A C 1
ATOM 684 O O . GLY A 1 91 ? 2.177 9.962 -4.024 1.00 73.38 91 GLY A O 1
ATOM 685 N N . THR A 1 92 ? 2.538 10.440 -6.179 1.00 70.12 92 THR A N 1
ATOM 686 C CA . THR A 1 92 ? 3.555 11.453 -5.900 1.00 70.12 92 THR A CA 1
ATOM 687 C C . THR A 1 92 ? 2.929 12.740 -5.358 1.00 70.12 92 THR A C 1
ATOM 689 O O . THR A 1 92 ? 1.873 13.168 -5.831 1.00 70.12 92 THR A O 1
ATOM 692 N N . ASP A 1 93 ? 3.586 13.363 -4.379 1.00 60.09 93 ASP A N 1
ATOM 693 C CA . ASP A 1 93 ? 3.163 14.617 -3.734 1.00 60.09 93 ASP A CA 1
ATOM 694 C C . ASP A 1 93 ? 3.769 15.862 -4.424 1.00 60.09 93 ASP A C 1
ATOM 696 O O . ASP A 1 93 ? 4.400 16.712 -3.799 1.00 60.09 93 ASP A O 1
ATOM 700 N N . PHE A 1 94 ? 3.624 15.956 -5.753 1.00 54.16 94 PHE A N 1
ATOM 701 C CA . PHE A 1 94 ? 3.884 17.193 -6.506 1.00 54.16 94 PHE A CA 1
ATOM 702 C C . PHE A 1 94 ? 2.574 17.957 -6.732 1.00 54.16 94 PHE A C 1
ATOM 704 O O . PHE A 1 94 ? 1.484 17.384 -6.656 1.00 54.16 94 PHE A O 1
ATOM 711 N N . ASN A 1 95 ? 2.668 19.260 -7.027 1.00 52.22 95 ASN A N 1
ATOM 712 C CA . ASN A 1 95 ? 1.514 20.096 -7.356 1.00 52.22 95 ASN A CA 1
ATOM 713 C C . ASN A 1 95 ? 0.631 19.376 -8.395 1.00 52.22 95 ASN A C 1
ATOM 715 O O . ASN A 1 95 ? 1.074 19.060 -9.495 1.00 52.22 95 ASN A O 1
ATOM 719 N N . ILE A 1 96 ? -0.618 19.086 -8.022 1.00 47.97 96 ILE A N 1
ATOM 720 C CA . ILE A 1 96 ? -1.532 18.187 -8.749 1.00 47.97 96 ILE A CA 1
ATOM 721 C C . ILE A 1 96 ? -1.799 18.701 -10.181 1.00 47.97 96 ILE A C 1
ATOM 723 O O . ILE A 1 96 ? -2.132 17.920 -11.070 1.00 47.97 96 ILE A O 1
ATOM 727 N N . GLN A 1 97 ? -1.622 20.007 -10.424 1.00 51.16 97 GLN A N 1
ATOM 728 C CA . GLN A 1 97 ? -1.700 20.601 -11.764 1.00 51.16 97 GLN A CA 1
ATOM 729 C C . GLN A 1 97 ? -0.476 20.286 -12.641 1.00 51.16 97 GLN A C 1
ATOM 731 O O . GLN A 1 97 ? -0.640 20.056 -13.840 1.00 51.16 97 GLN A O 1
ATOM 736 N N . ASP A 1 98 ? 0.720 20.228 -12.050 1.00 51.78 98 ASP A N 1
ATOM 737 C CA . ASP A 1 98 ? 1.956 19.817 -12.732 1.00 51.78 98 ASP A CA 1
ATOM 738 C C . ASP A 1 98 ? 1.868 18.333 -13.102 1.00 51.78 98 ASP A C 1
ATOM 740 O O . ASP A 1 98 ? 2.057 17.956 -14.252 1.00 51.78 98 ASP A O 1
ATOM 744 N N . LEU A 1 99 ? 1.408 17.492 -12.168 1.00 51.19 99 LEU A N 1
ATOM 745 C CA . LEU A 1 99 ? 1.317 16.039 -12.343 1.00 51.19 99 LEU A CA 1
ATOM 746 C C . LEU A 1 99 ? 0.346 15.590 -13.454 1.00 51.19 99 LEU A C 1
ATOM 748 O O . LEU A 1 99 ? 0.576 14.561 -14.089 1.00 51.19 99 LEU A O 1
ATOM 752 N N . LEU A 1 100 ? -0.734 16.337 -13.722 1.00 54.03 100 LEU A N 1
ATOM 753 C CA . LEU A 1 100 ? -1.631 16.033 -14.850 1.00 54.03 100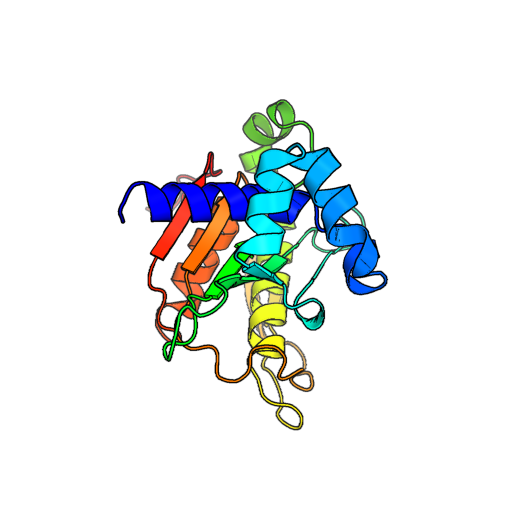 LEU A CA 1
ATOM 754 C C . LEU A 1 100 ? -0.948 16.275 -16.203 1.00 54.03 100 LEU A C 1
ATOM 756 O O . LEU A 1 100 ? -1.171 15.512 -17.145 1.00 54.03 100 LEU A O 1
ATOM 760 N N . THR A 1 101 ? -0.084 17.286 -16.276 1.00 52.19 101 THR A N 1
ATOM 761 C CA . THR A 1 101 ? 0.701 17.624 -17.472 1.00 52.19 101 THR A CA 1
ATOM 762 C C . THR A 1 101 ? 1.913 16.692 -17.615 1.00 52.19 101 THR A C 1
ATOM 764 O O . THR A 1 101 ? 2.207 16.210 -18.709 1.00 52.19 101 THR A O 1
ATOM 767 N N . ASP A 1 102 ? 2.538 16.345 -16.489 1.00 50.41 102 ASP A N 1
ATOM 768 C CA . ASP A 1 102 ? 3.765 15.551 -16.381 1.00 50.41 102 ASP A CA 1
ATOM 769 C C . ASP A 1 102 ? 3.532 14.044 -16.243 1.00 50.41 102 ASP A C 1
ATOM 771 O O . ASP A 1 102 ? 4.491 13.270 -16.208 1.00 50.41 102 ASP A O 1
ATOM 775 N N . SER A 1 103 ? 2.277 13.587 -16.208 1.00 51.00 103 SER A N 1
ATOM 776 C CA . SER A 1 103 ? 1.932 12.159 -16.170 1.00 51.00 103 SER A CA 1
ATOM 777 C C . SER A 1 103 ? 2.652 11.364 -17.269 1.00 51.00 103 SER A C 1
ATOM 779 O O . SER A 1 103 ? 3.075 10.236 -17.040 1.00 51.00 103 SER A O 1
ATOM 781 N N . TYR A 1 104 ? 2.912 11.978 -18.428 1.00 47.06 104 TYR A N 1
ATOM 782 C CA . TYR A 1 104 ? 3.717 11.395 -19.504 1.00 47.06 104 TYR A CA 1
ATOM 783 C C . TYR A 1 104 ? 5.210 11.211 -19.150 1.00 47.06 104 TYR A C 1
ATOM 785 O O . TYR A 1 104 ? 5.825 10.234 -19.577 1.00 47.06 104 TYR A O 1
ATOM 793 N N . LEU A 1 105 ? 5.801 12.114 -18.361 1.00 47.03 105 LEU A N 1
ATOM 794 C CA . LEU A 1 105 ? 7.203 12.060 -17.923 1.00 47.03 105 LEU A CA 1
ATOM 795 C C . LEU A 1 105 ? 7.401 11.065 -16.771 1.00 47.03 105 LEU A C 1
ATOM 797 O O . LEU A 1 105 ? 8.343 10.266 -16.816 1.00 47.03 105 LEU A O 1
ATOM 801 N N . ALA A 1 106 ? 6.476 11.042 -15.803 1.00 48.03 106 ALA A N 1
ATOM 802 C CA . ALA A 1 106 ? 6.476 10.089 -14.689 1.00 48.03 106 ALA A CA 1
ATOM 803 C C . ALA A 1 106 ? 6.414 8.623 -15.166 1.00 48.03 106 ALA A C 1
ATOM 805 O O . ALA A 1 106 ? 7.022 7.747 -14.556 1.00 48.03 106 ALA A O 1
ATOM 806 N N . LEU A 1 107 ? 5.758 8.362 -16.303 1.00 50.06 107 LEU A N 1
ATOM 807 C CA . LEU A 1 107 ? 5.574 7.027 -16.890 1.00 50.06 107 LEU A CA 1
ATOM 808 C C . LEU A 1 107 ? 6.795 6.466 -17.652 1.00 50.06 107 LEU A C 1
ATOM 810 O O . LEU A 1 107 ? 6.720 5.351 -18.171 1.00 50.06 107 LEU A O 1
ATOM 814 N N . SER A 1 108 ? 7.908 7.205 -17.758 1.00 55.97 108 SER A N 1
ATOM 815 C CA . SER A 1 108 ? 9.048 6.802 -18.603 1.00 55.97 108 SER A CA 1
ATOM 816 C C . SER A 1 108 ? 10.231 6.168 -17.861 1.00 55.97 108 SER A C 1
ATOM 818 O O . SER A 1 108 ? 10.743 5.164 -18.351 1.00 55.97 108 SER A O 1
ATOM 820 N N . GLY A 1 109 ? 10.656 6.727 -16.719 1.00 58.84 109 GLY A N 1
ATOM 821 C CA . GLY A 1 109 ? 11.767 6.209 -15.896 1.00 58.84 109 GLY A CA 1
ATOM 822 C C . GLY A 1 109 ? 11.412 6.016 -14.415 1.00 58.84 109 GLY A C 1
ATOM 823 O O . GLY A 1 109 ? 11.713 4.974 -13.840 1.00 58.84 109 GLY A O 1
ATOM 824 N N . GLY A 1 110 ? 10.711 6.983 -13.806 1.00 64.50 110 GLY A N 1
ATOM 825 C CA . GLY A 1 110 ? 10.302 6.906 -12.394 1.00 64.50 110 GLY A CA 1
ATOM 826 C C . GLY A 1 110 ? 9.236 5.839 -12.121 1.00 64.50 110 GLY A C 1
ATOM 827 O O . GLY A 1 110 ? 9.273 5.168 -11.093 1.00 64.50 110 GLY A O 1
ATOM 828 N N . ALA A 1 111 ? 8.325 5.600 -13.069 1.00 72.62 111 ALA A N 1
ATOM 829 C CA . ALA A 1 111 ? 7.328 4.539 -12.943 1.00 72.62 111 ALA A CA 1
ATOM 830 C C . ALA A 1 111 ? 7.959 3.143 -12.841 1.00 72.62 111 ALA A C 1
ATOM 832 O O . ALA A 1 111 ? 7.439 2.291 -12.125 1.00 72.62 111 ALA A O 1
ATOM 833 N N . GLN A 1 112 ? 9.079 2.885 -13.523 1.00 79.81 112 GLN A N 1
ATOM 834 C CA . GLN A 1 112 ? 9.776 1.601 -13.445 1.00 79.81 112 GLN A CA 1
ATOM 835 C C . GLN A 1 112 ? 10.394 1.401 -12.061 1.00 79.81 112 GLN A C 1
ATOM 837 O O . GLN A 1 112 ? 10.262 0.313 -11.504 1.00 79.81 112 GLN A O 1
ATOM 842 N N . ASP A 1 113 ? 11.003 2.439 -11.483 1.00 84.12 113 ASP A N 1
ATOM 843 C CA . ASP A 1 113 ? 11.520 2.384 -10.112 1.00 84.12 113 ASP A CA 1
ATOM 844 C C . ASP A 1 113 ? 10.389 2.132 -9.107 1.00 84.12 113 ASP A C 1
ATOM 846 O O . ASP A 1 113 ? 10.503 1.241 -8.262 1.00 84.12 113 ASP A O 1
ATOM 850 N N . GLN A 1 114 ? 9.256 2.830 -9.242 1.00 86.94 114 GLN A N 1
ATOM 851 C CA . GLN A 1 114 ? 8.097 2.622 -8.371 1.00 86.94 114 GLN A CA 1
ATOM 852 C C . GLN A 1 114 ? 7.487 1.224 -8.514 1.00 86.94 114 GLN A C 1
ATOM 854 O O . GLN A 1 114 ? 7.161 0.596 -7.509 1.00 86.94 114 GLN A O 1
ATOM 859 N N . ILE A 1 115 ? 7.367 0.697 -9.738 1.00 89.31 115 ILE A N 1
ATOM 860 C CA . ILE A 1 115 ? 6.881 -0.670 -9.982 1.00 89.31 115 ILE A CA 1
ATOM 861 C C . ILE A 1 115 ? 7.849 -1.697 -9.383 1.00 89.31 115 ILE A C 1
ATOM 863 O O . ILE A 1 115 ? 7.399 -2.638 -8.729 1.00 89.31 115 ILE A O 1
ATOM 867 N N . ALA A 1 116 ? 9.163 -1.522 -9.567 1.00 91.94 116 ALA A N 1
ATOM 868 C CA . ALA A 1 116 ? 10.170 -2.409 -8.989 1.00 91.94 116 ALA A CA 1
ATOM 869 C C . ALA A 1 116 ? 10.079 -2.417 -7.458 1.00 91.94 116 ALA A C 1
ATOM 871 O O . ALA A 1 116 ? 10.008 -3.485 -6.851 1.00 91.94 116 ALA A O 1
ATOM 872 N N . SER A 1 117 ? 10.020 -1.234 -6.837 1.00 93.62 117 SER A N 1
ATOM 873 C CA . SER A 1 117 ? 9.866 -1.092 -5.388 1.00 93.62 117 SER A CA 1
ATOM 874 C C . SER A 1 117 ? 8.560 -1.685 -4.879 1.00 93.62 117 SER A C 1
ATOM 876 O O . SER A 1 117 ? 8.592 -2.403 -3.887 1.00 93.62 117 SER A O 1
ATOM 878 N N . MET A 1 118 ? 7.441 -1.460 -5.569 1.00 95.56 118 MET A N 1
ATOM 879 C CA . MET A 1 118 ? 6.144 -2.040 -5.221 1.00 95.56 118 MET A CA 1
ATOM 880 C C . MET A 1 118 ? 6.186 -3.568 -5.232 1.00 95.56 118 MET A C 1
ATOM 882 O O . MET A 1 118 ? 5.723 -4.202 -4.285 1.00 95.56 118 MET A O 1
ATOM 886 N N . VAL A 1 119 ? 6.753 -4.165 -6.285 1.00 96.06 119 VAL A N 1
ATOM 887 C CA . VAL A 1 119 ? 6.865 -5.624 -6.389 1.00 96.06 119 VAL A CA 1
ATOM 888 C C . VAL A 1 119 ? 7.765 -6.177 -5.292 1.00 96.06 119 VAL A C 1
ATOM 890 O O . VAL A 1 119 ? 7.379 -7.108 -4.591 1.00 96.06 119 VAL A O 1
ATOM 893 N N . ASN A 1 120 ? 8.938 -5.576 -5.113 1.00 96.81 120 ASN A N 1
ATOM 894 C CA . ASN A 1 120 ? 9.920 -6.001 -4.124 1.00 96.81 120 ASN A CA 1
ATOM 895 C C . ASN A 1 120 ?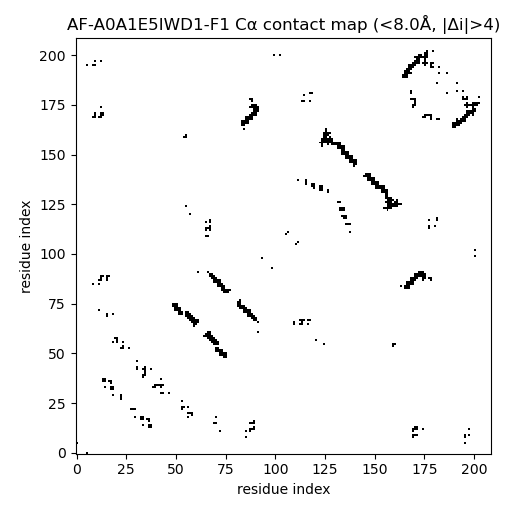 9.388 -5.900 -2.695 1.00 96.81 120 ASN A C 1
ATOM 897 O O . ASN A 1 120 ? 9.545 -6.846 -1.925 1.00 96.81 120 ASN A O 1
ATOM 901 N N . TRP A 1 121 ? 8.719 -4.792 -2.365 1.00 96.56 121 TRP A N 1
ATOM 902 C CA . TRP A 1 121 ? 8.065 -4.572 -1.076 1.00 96.56 121 TRP A CA 1
ATOM 903 C C . TRP A 1 121 ? 6.966 -5.601 -0.819 1.00 96.56 121 TRP A C 1
ATOM 905 O O . TRP A 1 121 ? 6.928 -6.193 0.259 1.00 96.56 121 TRP A O 1
ATOM 915 N N . TRP A 1 122 ? 6.100 -5.851 -1.805 1.00 97.31 122 TRP A N 1
ATOM 916 C CA . TRP A 1 122 ? 5.003 -6.803 -1.656 1.00 97.31 122 TRP A CA 1
ATOM 917 C C . TRP A 1 122 ? 5.511 -8.232 -1.451 1.00 97.31 122 TRP A C 1
ATOM 919 O O . TRP A 1 122 ? 5.069 -8.922 -0.531 1.00 97.31 122 TRP A O 1
ATOM 929 N N . LEU A 1 123 ? 6.475 -8.668 -2.268 1.00 97.38 123 LEU A N 1
ATOM 930 C CA . LEU A 1 123 ? 7.065 -10.003 -2.156 1.00 97.38 123 LEU A CA 1
ATOM 931 C C . LEU A 1 123 ? 7.818 -10.172 -0.835 1.00 97.38 123 LEU A C 1
ATOM 933 O O . LEU A 1 123 ? 7.613 -11.164 -0.148 1.00 97.38 123 LEU A O 1
ATOM 937 N N . ALA A 1 124 ? 8.618 -9.188 -0.423 1.00 97.31 124 ALA A N 1
ATOM 938 C CA . ALA A 1 124 ? 9.302 -9.234 0.868 1.00 97.31 124 ALA A CA 1
ATOM 939 C C . ALA A 1 124 ? 8.320 -9.298 2.044 1.00 97.31 124 ALA A C 1
ATOM 941 O O . ALA A 1 124 ? 8.519 -10.079 2.971 1.00 97.31 124 ALA A O 1
ATOM 942 N N . SER A 1 125 ? 7.243 -8.512 1.981 1.00 96.38 125 SER A N 1
ATOM 943 C CA . SER A 1 125 ? 6.252 -8.418 3.054 1.00 96.38 125 SER A CA 1
ATOM 944 C C . SER A 1 125 ? 5.397 -9.675 3.193 1.00 96.38 125 SER A C 1
ATOM 946 O O . SER A 1 125 ? 4.969 -10.007 4.295 1.00 96.38 125 SER A O 1
ATOM 948 N N . THR A 1 126 ? 5.129 -10.378 2.092 1.00 96.75 126 THR A N 1
ATOM 949 C CA . THR A 1 126 ? 4.273 -11.577 2.078 1.00 96.75 126 THR A CA 1
ATOM 950 C C . THR A 1 126 ? 5.042 -12.888 2.221 1.00 96.75 126 THR A C 1
ATOM 952 O O . THR A 1 126 ? 4.443 -13.895 2.606 1.00 96.75 126 THR A O 1
ATOM 955 N N . THR A 1 127 ? 6.354 -12.891 1.972 1.00 97.38 127 THR A N 1
ATOM 956 C CA . THR A 1 127 ? 7.225 -14.033 2.267 1.00 97.38 127 THR A CA 1
ATOM 957 C C . THR A 1 127 ? 7.452 -14.160 3.783 1.00 97.38 127 THR A C 1
ATOM 959 O O . THR A 1 127 ? 7.820 -13.168 4.419 1.00 97.38 127 THR A O 1
ATOM 962 N N . PRO A 1 128 ? 7.256 -15.351 4.386 1.00 97.12 128 PRO A N 1
ATOM 963 C CA . PRO A 1 128 ? 7.515 -15.589 5.808 1.00 97.12 128 PRO A CA 1
ATOM 964 C C . PRO A 1 128 ? 8.958 -15.288 6.244 1.00 97.12 128 PRO A C 1
ATOM 966 O O . PRO A 1 128 ? 9.901 -15.415 5.465 1.00 97.12 128 PRO A O 1
ATOM 969 N N . ILE A 1 129 ? 9.133 -14.957 7.528 1.00 96.25 129 ILE A N 1
ATOM 970 C CA . ILE A 1 129 ? 10.460 -14.814 8.154 1.00 96.25 129 ILE A CA 1
ATOM 971 C C . ILE A 1 129 ? 11.230 -16.137 8.039 1.00 96.25 129 ILE A C 1
ATOM 973 O O . ILE A 1 129 ? 10.670 -17.207 8.287 1.00 96.25 129 ILE A O 1
ATOM 977 N N . GLY A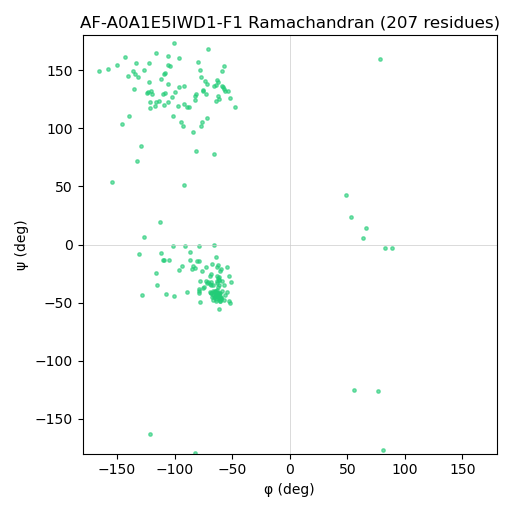 1 130 ? 12.517 -16.064 7.690 1.00 96.56 130 GLY A N 1
ATOM 978 C CA . GLY A 1 130 ? 13.369 -17.228 7.436 1.00 96.56 130 GLY A CA 1
ATOM 979 C C . GLY A 1 130 ? 13.258 -17.825 6.026 1.00 96.56 130 GLY A C 1
ATOM 980 O O . GLY A 1 130 ? 13.999 -18.758 5.713 1.00 96.56 130 GLY A O 1
ATOM 981 N N . GLU A 1 131 ? 12.381 -17.296 5.166 1.00 97.81 131 GLU A N 1
ATOM 982 C CA . GLU A 1 131 ? 12.303 -17.649 3.745 1.00 97.81 131 GLU A CA 1
ATOM 983 C C . GLU A 1 131 ? 12.870 -16.534 2.853 1.00 97.81 131 GLU A C 1
ATOM 985 O O . GLU A 1 131 ? 12.876 -15.357 3.214 1.00 97.81 131 GLU A O 1
ATOM 990 N N . GLN A 1 132 ? 13.347 -16.897 1.658 1.00 97.94 132 GLN A N 1
ATOM 991 C CA . GLN A 1 132 ? 13.911 -15.940 0.704 1.00 97.94 132 GLN A CA 1
ATOM 992 C C . GLN A 1 132 ? 12.825 -15.381 -0.221 1.00 97.94 132 GLN A C 1
ATOM 994 O O . GLN A 1 132 ? 12.212 -16.112 -0.999 1.00 97.94 132 GLN A O 1
ATOM 999 N N . ALA A 1 133 ? 12.620 -14.068 -0.172 1.00 97.75 133 ALA A N 1
ATOM 1000 C CA . ALA A 1 133 ? 11.745 -13.333 -1.069 1.00 97.75 133 ALA A CA 1
ATOM 1001 C C . ALA A 1 133 ? 12.447 -13.044 -2.401 1.00 97.75 133 ALA A C 1
ATOM 1003 O O . ALA A 1 133 ? 13.556 -12.498 -2.434 1.00 97.75 133 ALA A O 1
ATOM 1004 N N . LEU A 1 134 ? 11.774 -13.364 -3.510 1.00 97.00 134 LEU A N 1
ATOM 1005 C CA . LEU A 1 134 ? 12.221 -12.971 -4.845 1.00 97.00 134 LEU A CA 1
ATOM 1006 C C . LEU A 1 134 ? 12.232 -11.445 -4.957 1.00 97.00 134 LEU A C 1
ATOM 1008 O O . LEU A 1 134 ? 11.333 -10.768 -4.459 1.00 97.00 134 LEU A O 1
ATOM 1012 N N . GLN A 1 135 ? 13.256 -10.914 -5.616 1.00 97.75 135 GLN A N 1
ATOM 1013 C CA . GLN A 1 135 ? 13.401 -9.491 -5.891 1.00 97.75 135 GLN A CA 1
ATOM 1014 C C . GLN A 1 135 ? 13.622 -9.286 -7.387 1.00 97.75 135 GLN A C 1
ATOM 1016 O O . GLN A 1 135 ? 14.207 -10.129 -8.068 1.00 97.75 135 GLN A O 1
ATOM 1021 N N . ILE A 1 136 ? 13.176 -8.149 -7.903 1.00 95.25 136 ILE A N 1
ATOM 1022 C CA . ILE A 1 136 ? 13.335 -7.750 -9.294 1.00 95.25 136 ILE A CA 1
ATOM 1023 C C . ILE A 1 136 ? 14.076 -6.422 -9.399 1.00 95.25 136 ILE A C 1
ATOM 1025 O O . ILE A 1 136 ? 14.068 -5.584 -8.496 1.00 95.25 136 ILE A O 1
ATOM 1029 N N . LYS A 1 137 ? 14.691 -6.216 -10.555 1.00 92.94 137 LYS A N 1
ATOM 1030 C CA . LYS A 1 137 ? 15.178 -4.921 -11.027 1.00 92.94 137 LYS A CA 1
ATOM 1031 C C . LYS A 1 137 ? 14.961 -4.842 -12.529 1.00 92.94 137 LYS A C 1
ATOM 1033 O O . LYS A 1 137 ? 14.826 -5.872 -13.190 1.00 92.94 137 LYS A O 1
ATOM 1038 N N . TYR A 1 138 ? 14.971 -3.642 -13.087 1.00 86.50 138 TYR A N 1
ATOM 1039 C CA . TYR A 1 138 ? 15.025 -3.487 -14.532 1.00 86.50 138 TYR A CA 1
ATOM 1040 C C . TYR A 1 138 ? 16.425 -3.077 -14.985 1.00 86.50 138 TYR A C 1
ATOM 1042 O O . TYR A 1 138 ? 17.217 -2.497 -14.242 1.00 86.50 138 TYR A O 1
ATOM 1050 N N . GLN A 1 139 ? 16.739 -3.420 -16.224 1.00 86.44 139 GLN A N 1
ATOM 1051 C CA . GLN A 1 139 ? 17.942 -3.012 -16.926 1.00 86.44 139 GLN A CA 1
ATOM 1052 C C . GLN A 1 139 ? 17.522 -2.331 -18.220 1.00 86.44 139 GLN A C 1
ATOM 1054 O O . GLN A 1 139 ? 16.718 -2.871 -18.982 1.00 86.44 139 GLN A O 1
ATOM 1059 N N . VAL A 1 140 ? 18.077 -1.150 -18.475 1.00 80.88 140 VAL A N 1
ATOM 1060 C CA . VAL A 1 140 ? 17.869 -0.446 -19.739 1.00 80.88 140 VAL A CA 1
ATOM 1061 C C . VAL A 1 140 ? 18.979 -0.847 -20.696 1.00 80.88 140 VAL A C 1
ATOM 1063 O O . VAL A 1 140 ? 20.163 -0.645 -20.425 1.00 80.88 140 VAL A O 1
ATOM 1066 N N . THR A 1 141 ? 18.599 -1.416 -21.835 1.00 78.88 141 THR A N 1
ATOM 1067 C CA . THR A 1 141 ? 19.550 -1.722 -22.902 1.00 78.88 141 THR A CA 1
ATOM 1068 C C . THR A 1 141 ? 19.900 -0.424 -23.623 1.00 78.88 141 THR A C 1
ATOM 1070 O O . THR A 1 141 ? 19.098 0.089 -24.399 1.00 78.88 141 THR A O 1
ATOM 1073 N N . THR A 1 142 ? 21.099 0.109 -23.383 1.00 76.31 142 THR A N 1
ATOM 1074 C CA . THR A 1 142 ? 21.529 1.452 -23.829 1.00 76.31 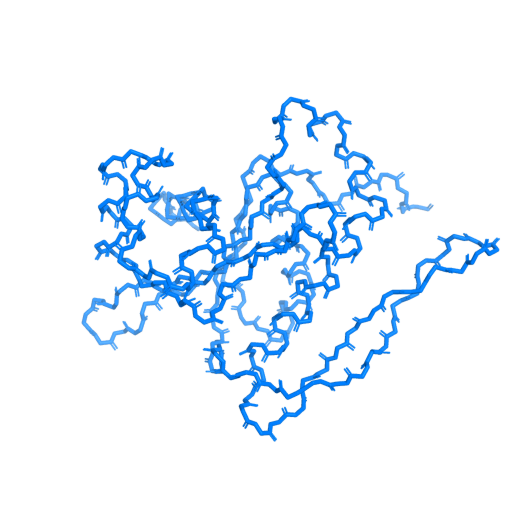142 THR A CA 1
ATOM 1075 C C . THR A 1 142 ? 21.496 1.666 -25.343 1.00 76.31 142 THR A C 1
ATOM 1077 O O . THR A 1 142 ? 21.438 2.801 -25.804 1.00 76.31 142 THR A O 1
ATOM 1080 N N . THR A 1 143 ? 21.516 0.592 -26.133 1.00 74.06 143 THR A N 1
ATOM 1081 C CA . THR A 1 143 ? 21.468 0.653 -27.600 1.00 74.06 143 THR A CA 1
ATOM 1082 C C . THR A 1 143 ? 20.054 0.738 -28.169 1.00 74.06 143 THR A C 1
ATOM 1084 O O . THR A 1 143 ? 19.887 1.158 -29.309 1.00 74.06 143 THR A O 1
ATOM 1087 N N . THR A 1 144 ? 19.036 0.330 -27.411 1.00 73.69 144 THR A N 1
ATOM 1088 C CA . THR A 1 144 ? 17.654 0.187 -27.907 1.00 73.69 144 THR A CA 1
ATOM 1089 C C . THR A 1 144 ? 16.606 0.842 -27.011 1.00 73.69 144 THR A C 1
ATOM 1091 O O . THR A 1 144 ? 15.443 0.913 -27.395 1.00 73.69 144 THR A O 1
ATOM 1094 N N . ASN A 1 145 ? 17.000 1.311 -25.823 1.00 72.38 145 ASN A N 1
ATOM 1095 C CA . ASN A 1 145 ? 16.114 1.768 -24.752 1.00 72.38 145 ASN A CA 1
ATOM 1096 C C . ASN A 1 145 ? 15.033 0.741 -24.365 1.00 72.38 145 ASN A C 1
ATOM 1098 O O . ASN A 1 145 ? 14.002 1.105 -23.802 1.00 72.38 145 ASN A O 1
ATOM 1102 N N . PHE A 1 146 ? 15.266 -0.551 -24.632 1.00 77.12 146 PHE A N 1
ATOM 1103 C CA . PHE A 1 146 ? 14.395 -1.613 -24.140 1.00 77.12 146 PHE A CA 1
ATOM 1104 C C . PHE A 1 146 ? 14.629 -1.853 -22.649 1.00 77.12 146 PHE A C 1
ATOM 1106 O O . PHE A 1 146 ? 15.771 -1.992 -22.197 1.00 77.12 146 PHE A O 1
ATOM 1113 N N . ILE A 1 147 ? 13.523 -1.926 -21.909 1.00 81.00 147 ILE A N 1
ATOM 1114 C CA . ILE A 1 147 ? 13.481 -2.262 -20.488 1.00 81.00 147 ILE A CA 1
ATOM 1115 C C . ILE A 1 147 ? 13.387 -3.782 -20.365 1.00 81.00 147 ILE A C 1
ATOM 1117 O O . ILE A 1 147 ? 12.407 -4.381 -20.806 1.00 81.00 147 ILE A O 1
ATOM 1121 N N . ASN A 1 148 ? 14.390 -4.389 -19.737 1.00 86.19 148 ASN A N 1
ATOM 1122 C CA . ASN A 1 148 ? 14.401 -5.807 -19.399 1.00 86.19 148 ASN A CA 1
ATOM 1123 C C . ASN A 1 148 ? 14.264 -5.972 -17.889 1.00 86.19 148 ASN A C 1
ATOM 1125 O O . ASN A 1 148 ? 15.111 -5.497 -17.136 1.00 86.19 148 ASN A O 1
ATOM 1129 N N . TRP A 1 149 ? 13.217 -6.662 -17.451 1.00 89.62 149 TRP A N 1
ATOM 1130 C CA . TRP A 1 149 ? 13.046 -7.048 -16.053 1.00 89.62 149 TRP A CA 1
ATOM 1131 C C . TRP A 1 149 ? 13.852 -8.313 -15.770 1.00 89.62 149 TRP A C 1
ATOM 1133 O O . TRP A 1 149 ? 13.738 -9.298 -16.498 1.00 89.62 149 TRP A O 1
ATOM 1143 N N . VAL A 1 150 ? 14.681 -8.274 -14.731 1.00 93.19 150 VAL A N 1
ATOM 1144 C CA . VAL A 1 150 ? 15.557 -9.377 -14.331 1.00 93.19 150 VAL A CA 1
ATOM 1145 C C . VAL A 1 150 ? 15.471 -9.603 -12.828 1.00 93.19 150 VAL A C 1
ATOM 1147 O O . VAL A 1 150 ? 15.152 -8.693 -12.060 1.00 93.19 150 VAL A O 1
ATOM 1150 N N . GLU A 1 151 ? 15.795 -10.819 -12.406 1.00 96.00 151 GLU A N 1
ATOM 1151 C CA . GLU A 1 151 ? 15.912 -11.150 -10.991 1.00 96.00 151 GLU A CA 1
ATOM 1152 C C . GLU A 1 151 ? 17.059 -10.352 -10.341 1.00 96.00 151 GLU A C 1
ATOM 1154 O O . GLU A 1 151 ? 18.141 -10.155 -10.912 1.00 96.00 151 GLU A O 1
ATOM 1159 N N . ALA A 1 152 ? 16.797 -9.847 -9.142 1.00 95.38 152 ALA A N 1
ATOM 1160 C CA . ALA A 1 152 ? 17.770 -9.240 -8.249 1.00 95.38 152 ALA A CA 1
ATOM 1161 C C . ALA A 1 152 ? 18.069 -10.208 -7.089 1.00 95.38 152 ALA A C 1
ATOM 1163 O O . ALA A 1 152 ? 17.291 -11.132 -6.860 1.00 95.38 152 ALA A O 1
ATOM 1164 N N . PRO A 1 153 ? 19.181 -10.029 -6.349 1.00 97.25 153 PRO A N 1
ATOM 1165 C CA . PRO A 1 153 ? 19.463 -10.865 -5.188 1.00 97.25 153 PRO A CA 1
ATOM 1166 C C . PRO A 1 153 ? 18.267 -10.911 -4.233 1.00 97.25 153 PRO A C 1
ATOM 1168 O O . PRO A 1 153 ? 17.768 -9.866 -3.815 1.00 97.25 153 PRO A O 1
ATOM 1171 N N . SER A 1 154 ? 17.815 -12.122 -3.909 1.00 96.94 154 SER A N 1
ATOM 1172 C CA . SER A 1 154 ? 16.738 -12.340 -2.945 1.00 96.94 154 SER A CA 1
ATOM 1173 C C . SER A 1 154 ? 17.100 -11.769 -1.577 1.00 96.94 154 SER A C 1
ATOM 1175 O O . SER A 1 154 ? 18.270 -11.818 -1.182 1.00 96.94 154 SER A O 1
ATOM 1177 N N . ILE A 1 155 ? 16.095 -11.332 -0.829 1.00 96.94 155 ILE A N 1
ATOM 1178 C CA . ILE A 1 155 ? 16.240 -10.906 0.568 1.00 96.94 155 ILE A CA 1
ATOM 1179 C C . ILE A 1 155 ? 15.439 -11.827 1.484 1.00 96.94 155 ILE A C 1
ATOM 1181 O O . ILE A 1 155 ? 14.593 -12.576 1.006 1.00 96.94 155 ILE A O 1
ATOM 1185 N N . GLU A 1 156 ? 15.697 -11.782 2.787 1.00 97.38 156 GLU A N 1
ATOM 1186 C CA . GLU A 1 156 ? 14.836 -12.464 3.755 1.00 97.38 156 GLU A CA 1
ATOM 1187 C C . GLU A 1 156 ? 13.447 -11.805 3.772 1.00 97.38 156 GLU A C 1
ATOM 1189 O O . GLU A 1 156 ? 13.333 -10.576 3.733 1.00 97.38 156 GLU A O 1
ATOM 1194 N N . GLY A 1 157 ? 12.393 -12.619 3.799 1.00 96.69 157 GLY A N 1
ATOM 1195 C CA . GLY A 1 157 ? 11.025 -12.145 3.966 1.00 96.69 157 GLY A CA 1
ATOM 1196 C C . GLY A 1 157 ? 10.827 -11.475 5.323 1.00 96.69 157 GLY A C 1
ATOM 1197 O O . GLY A 1 157 ? 11.342 -11.932 6.343 1.00 96.69 157 GLY A O 1
ATOM 1198 N N . THR A 1 158 ? 10.055 -10.391 5.360 1.00 95.12 158 THR A N 1
ATOM 1199 C CA . THR A 1 158 ? 9.726 -9.721 6.626 1.00 95.12 158 THR A CA 1
ATOM 1200 C C . THR A 1 158 ? 8.563 -10.404 7.338 1.00 95.12 158 THR A C 1
ATOM 1202 O O . THR A 1 158 ? 8.369 -10.204 8.534 1.00 95.12 158 THR A O 1
ATOM 1205 N N . GLY A 1 159 ? 7.759 -11.186 6.608 1.00 93.62 159 GLY A N 1
ATOM 1206 C CA . GLY A 1 159 ? 6.575 -11.875 7.113 1.00 93.62 159 GLY A CA 1
ATOM 1207 C C . GLY A 1 159 ? 5.450 -10.961 7.599 1.00 93.62 159 GLY A C 1
ATOM 1208 O O . GLY A 1 159 ? 4.459 -11.470 8.118 1.00 93.62 159 GLY A O 1
ATOM 1209 N N . THR A 1 160 ? 5.573 -9.641 7.430 1.00 93.25 160 THR A N 1
ATOM 1210 C CA . THR A 1 160 ? 4.622 -8.6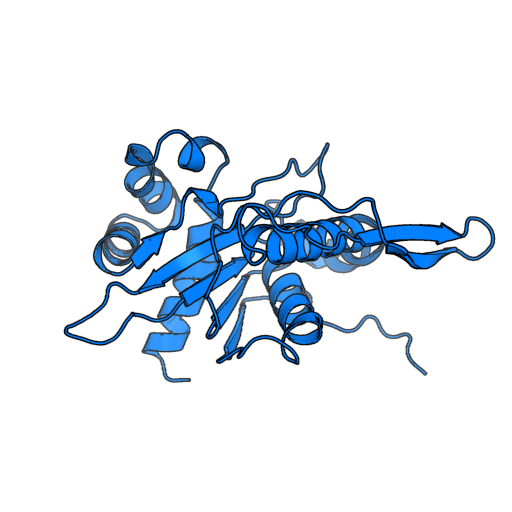39 7.934 1.00 93.25 160 THR A CA 1
ATOM 1211 C C . THR A 1 160 ? 3.191 -8.914 7.464 1.00 93.25 160 THR A C 1
ATOM 1213 O O . THR A 1 160 ? 2.243 -8.829 8.235 1.00 93.25 160 THR A O 1
ATOM 1216 N N . LEU A 1 161 ? 3.047 -9.314 6.201 1.00 94.44 161 LEU A N 1
ATOM 1217 C CA . LEU A 1 161 ? 1.781 -9.614 5.536 1.00 94.44 161 LEU A CA 1
ATOM 1218 C C . LEU A 1 161 ? 1.657 -11.109 5.200 1.00 94.44 161 LEU A C 1
ATOM 1220 O O . LEU A 1 161 ? 0.867 -11.494 4.333 1.00 94.44 161 LEU A O 1
ATOM 1224 N N . ALA A 1 162 ? 2.438 -11.973 5.858 1.00 92.75 162 ALA A N 1
ATOM 1225 C CA . ALA A 1 162 ? 2.349 -13.412 5.648 1.00 92.75 162 ALA A CA 1
ATOM 1226 C C . ALA A 1 162 ? 0.943 -13.916 6.023 1.00 92.75 162 ALA A C 1
ATOM 1228 O O . ALA A 1 162 ? 0.442 -13.684 7.122 1.00 92.75 162 ALA A O 1
ATOM 1229 N N . GLY A 1 163 ? 0.284 -14.608 5.090 1.00 88.62 163 GLY A N 1
ATOM 1230 C CA . GLY A 1 163 ? -1.086 -15.105 5.264 1.00 88.62 163 GLY A CA 1
ATOM 1231 C C . GLY A 1 163 ? -2.195 -14.133 4.840 1.00 88.62 163 GLY A C 1
ATOM 1232 O O . GLY A 1 163 ? -3.368 -14.520 4.843 1.00 88.62 163 GLY A O 1
ATOM 1233 N N . VAL A 1 164 ? -1.858 -12.911 4.411 1.00 90.50 164 VAL A N 1
ATOM 1234 C CA . VAL A 1 164 ? -2.810 -12.005 3.755 1.00 90.50 164 VAL A CA 1
ATOM 1235 C C . VAL A 1 164 ? -3.106 -12.530 2.348 1.00 90.50 164 VAL A C 1
ATOM 1237 O O . VAL A 1 164 ? -2.265 -12.475 1.455 1.00 90.50 164 VAL A O 1
ATOM 1240 N N . ASN A 1 165 ? -4.321 -13.047 2.150 1.00 86.75 165 ASN A N 1
ATOM 1241 C CA . ASN A 1 165 ? -4.725 -13.690 0.893 1.00 86.75 165 ASN A CA 1
ATOM 1242 C C . ASN A 1 165 ? -5.856 -12.964 0.157 1.00 86.75 165 ASN A C 1
ATOM 1244 O O . ASN A 1 165 ? -5.974 -13.122 -1.056 1.00 86.75 165 ASN A O 1
ATOM 1248 N N . ASN A 1 166 ? -6.682 -12.193 0.874 1.00 91.19 166 ASN A N 1
ATOM 1249 C CA . ASN A 1 166 ? -7.772 -11.406 0.304 1.00 91.19 166 ASN A CA 1
ATOM 1250 C C . ASN A 1 166 ? -7.526 -9.920 0.549 1.00 91.19 166 ASN A C 1
ATOM 1252 O O . ASN A 1 166 ? -7.463 -9.495 1.703 1.00 91.19 166 ASN A O 1
ATOM 1256 N N . ILE A 1 167 ? -7.411 -9.144 -0.524 1.00 94.81 167 ILE A N 1
ATOM 1257 C CA . ILE A 1 167 ? -7.065 -7.724 -0.450 1.00 94.81 167 ILE A CA 1
ATOM 1258 C C . ILE A 1 167 ? -7.933 -6.886 -1.377 1.00 94.81 167 ILE A C 1
ATOM 1260 O O . ILE A 1 167 ? -8.343 -7.318 -2.452 1.00 94.81 167 ILE A O 1
ATOM 1264 N N . SER A 1 168 ? -8.183 -5.646 -0.973 1.00 96.06 168 SER A N 1
ATOM 1265 C CA . SER A 1 168 ? -8.563 -4.573 -1.886 1.00 96.06 168 SER A CA 1
ATOM 1266 C C . SER A 1 168 ? -7.394 -3.629 -2.078 1.00 96.06 168 SER A C 1
ATOM 1268 O O . SER A 1 168 ? -6.705 -3.288 -1.124 1.00 96.06 168 SER A O 1
ATOM 1270 N N . VAL A 1 169 ? -7.165 -3.203 -3.311 1.00 97.44 169 VAL A N 1
ATOM 1271 C CA . VAL A 1 169 ? -6.059 -2.306 -3.646 1.00 97.44 169 VAL A CA 1
ATOM 1272 C C . VAL A 1 169 ? -6.648 -0.957 -4.016 1.00 97.44 169 VAL A C 1
ATOM 1274 O O . VAL A 1 169 ? -7.573 -0.882 -4.824 1.00 97.44 169 VAL A O 1
ATOM 1277 N N . THR A 1 170 ? -6.147 0.113 -3.412 1.00 97.00 170 THR A N 1
ATOM 1278 C CA . THR A 1 170 ? -6.675 1.460 -3.624 1.00 97.00 170 THR A CA 1
ATOM 1279 C C . THR A 1 170 ? -5.558 2.464 -3.850 1.00 97.00 170 THR A C 1
ATOM 1281 O O . THR A 1 170 ? -4.476 2.339 -3.281 1.00 97.00 170 THR A O 1
ATOM 1284 N N . GLY A 1 171 ? -5.808 3.470 -4.682 1.00 94.25 171 GLY A N 1
ATOM 1285 C CA . GLY A 1 171 ? -4.839 4.533 -4.913 1.00 94.25 171 GLY A CA 1
ATOM 1286 C C . GLY A 1 171 ? -5.430 5.747 -5.615 1.00 94.25 171 GLY A C 1
ATOM 1287 O O . GLY A 1 171 ? -6.358 5.643 -6.423 1.00 94.25 171 GLY A O 1
ATOM 1288 N N . HIS A 1 172 ? -4.870 6.915 -5.311 1.00 88.88 172 HIS A N 1
ATOM 1289 C CA . HIS A 1 172 ? -5.216 8.187 -5.939 1.00 88.88 172 HIS A CA 1
ATOM 1290 C C . HIS A 1 172 ? -4.073 8.668 -6.843 1.00 88.88 172 HIS A C 1
ATOM 1292 O O . HIS A 1 172 ? -2.902 8.419 -6.553 1.00 88.88 172 HIS A O 1
ATOM 1298 N N . SER A 1 173 ? -4.396 9.347 -7.948 1.00 85.44 173 SER A N 1
ATOM 1299 C CA . SER A 1 173 ? -3.409 9.882 -8.893 1.00 85.44 173 SER A CA 1
ATOM 1300 C C . SER A 1 173 ? -2.455 8.792 -9.423 1.00 85.44 173 SER A C 1
ATOM 1302 O O . SER A 1 173 ? -2.918 7.764 -9.937 1.00 85.44 173 SER A O 1
ATOM 1304 N N . LEU A 1 174 ? -1.136 8.967 -9.291 1.00 83.31 174 LEU A N 1
ATOM 1305 C CA . LEU A 1 174 ? -0.142 7.948 -9.643 1.00 83.31 174 LEU A CA 1
ATOM 1306 C C . LEU A 1 174 ? -0.292 6.664 -8.807 1.00 83.31 174 LEU A C 1
ATOM 1308 O O . LEU A 1 174 ? -0.118 5.568 -9.332 1.00 83.31 174 LEU A O 1
ATOM 1312 N N . GLY A 1 175 ? -0.755 6.761 -7.560 1.00 88.81 175 GLY A N 1
ATOM 1313 C CA . GLY A 1 175 ? -1.079 5.596 -6.735 1.00 88.81 175 GLY A CA 1
ATOM 1314 C C . GLY A 1 175 ? -2.183 4.733 -7.349 1.00 88.81 175 GLY A C 1
ATOM 1315 O O . GLY A 1 175 ? -2.166 3.513 -7.230 1.00 88.81 175 GLY A O 1
ATOM 1316 N N . GLY A 1 176 ? -3.114 5.336 -8.099 1.00 90.38 176 GLY A N 1
ATOM 1317 C CA . GLY A 1 176 ? -4.120 4.592 -8.863 1.00 90.38 176 GLY A CA 1
ATOM 1318 C C . GLY A 1 176 ? -3.527 3.810 -10.045 1.00 90.38 176 GLY A C 1
ATOM 1319 O O . GLY A 1 176 ? -4.000 2.717 -10.369 1.00 90.38 176 GLY A O 1
ATOM 1320 N N . HIS A 1 177 ? -2.460 4.334 -10.663 1.00 87.31 177 HIS A N 1
ATOM 1321 C CA . HIS A 1 177 ? -1.708 3.603 -11.685 1.00 87.31 177 HIS A CA 1
ATOM 1322 C C . HIS A 1 177 ? -1.003 2.401 -11.045 1.00 87.31 177 HIS A C 1
ATOM 1324 O O . HIS A 1 177 ? -1.171 1.274 -11.504 1.00 87.31 177 HIS A O 1
ATOM 1330 N N . LEU A 1 178 ? -0.319 2.608 -9.917 1.00 91.00 178 LEU A N 1
ATOM 1331 C CA . LEU A 1 178 ? 0.306 1.521 -9.163 1.00 91.00 178 LEU A CA 1
ATOM 1332 C C . LEU A 1 178 ? -0.721 0.472 -8.708 1.00 91.00 178 LEU A C 1
ATOM 1334 O O . LEU A 1 178 ? -0.467 -0.718 -8.850 1.00 91.00 178 LEU A O 1
ATOM 1338 N N . ALA A 1 179 ? -1.920 0.876 -8.275 1.00 94.75 179 ALA A N 1
ATOM 1339 C CA . ALA A 1 179 ? -2.975 -0.053 -7.850 1.00 94.75 179 ALA A CA 1
ATOM 1340 C C . ALA A 1 179 ? -3.445 -0.960 -8.997 1.00 94.75 179 ALA A C 1
ATOM 1342 O O . ALA A 1 179 ? -3.665 -2.166 -8.830 1.00 94.75 179 ALA A O 1
ATOM 1343 N N . SER A 1 180 ? -3.543 -0.390 -10.196 1.00 92.38 180 SER A N 1
ATOM 1344 C CA . SER A 1 180 ? -3.873 -1.135 -11.409 1.00 92.38 180 SER A CA 1
ATOM 1345 C C . SER A 1 180 ? -2.732 -2.080 -11.822 1.00 92.38 180 SER A C 1
ATOM 1347 O O . SER A 1 180 ? -2.987 -3.236 -12.166 1.00 92.38 180 SER A O 1
ATOM 1349 N N . ALA A 1 181 ? -1.471 -1.641 -11.713 1.00 91.56 181 ALA A N 1
ATOM 1350 C CA . ALA A 1 181 ? -0.292 -2.463 -12.000 1.00 91.56 181 ALA A CA 1
ATOM 1351 C C . ALA A 1 181 ? -0.144 -3.623 -11.021 1.00 91.56 181 ALA A C 1
ATOM 1353 O O . ALA A 1 181 ? 0.038 -4.764 -11.443 1.00 91.56 181 ALA A O 1
ATOM 1354 N N . PHE A 1 182 ? -0.322 -3.349 -9.733 1.00 95.44 182 PHE A N 1
ATOM 1355 C CA . PHE A 1 182 ? -0.377 -4.347 -8.679 1.00 95.44 182 PHE A CA 1
ATOM 1356 C C . PHE A 1 182 ? -1.392 -5.435 -9.030 1.00 95.44 182 PHE A C 1
ATOM 1358 O O . PHE A 1 182 ? -1.075 -6.622 -9.032 1.00 95.44 182 PHE A O 1
ATOM 1365 N N . THR A 1 183 ? -2.605 -5.027 -9.410 1.00 95.19 183 THR A N 1
ATOM 1366 C CA . THR A 1 183 ? -3.679 -5.964 -9.754 1.00 95.19 183 THR A CA 1
ATOM 1367 C C . THR A 1 183 ? -3.319 -6.835 -10.945 1.00 95.19 183 THR A C 1
ATOM 1369 O O . THR A 1 183 ? -3.549 -8.044 -10.935 1.00 95.19 183 THR A O 1
ATOM 1372 N N . ARG A 1 184 ? -2.706 -6.234 -11.966 1.00 93.31 184 ARG A N 1
ATOM 1373 C CA . ARG A 1 184 ? -2.260 -6.956 -13.154 1.00 93.31 184 ARG A CA 1
ATOM 1374 C C . ARG A 1 184 ? -1.165 -7.978 -12.844 1.00 93.31 184 ARG A C 1
ATOM 1376 O O . ARG A 1 184 ? -1.185 -9.054 -13.436 1.00 93.31 184 ARG A O 1
ATOM 1383 N N . LEU A 1 185 ? -0.221 -7.635 -11.972 1.00 93.19 185 LEU A N 1
ATOM 1384 C CA . LEU A 1 185 ? 0.933 -8.472 -11.641 1.00 93.19 185 LEU A CA 1
ATOM 1385 C C . LEU A 1 185 ? 0.575 -9.594 -10.660 1.00 93.19 185 LEU A C 1
ATOM 1387 O O . LEU A 1 185 ? 1.034 -10.720 -10.830 1.00 93.19 185 LEU A O 1
ATOM 1391 N N . PHE A 1 186 ? -0.264 -9.305 -9.665 1.00 95.56 186 PHE A N 1
ATOM 1392 C CA . PHE A 1 186 ? -0.494 -10.195 -8.526 1.00 95.56 186 PHE A CA 1
ATOM 1393 C C . PHE A 1 186 ? -1.862 -10.875 -8.506 1.00 95.56 186 PHE A C 1
ATOM 1395 O O . PHE A 1 186 ? -2.029 -11.852 -7.781 1.00 95.56 186 PHE A O 1
ATOM 1402 N N . GLY A 1 187 ? -2.826 -10.439 -9.324 1.00 93.19 187 GLY A N 1
ATOM 1403 C CA . GLY A 1 187 ? -4.189 -10.991 -9.324 1.00 93.19 187 GLY A CA 1
ATOM 1404 C C . GLY A 1 187 ? -4.303 -12.465 -9.737 1.00 93.19 187 GLY A C 1
ATOM 1405 O O . GLY A 1 187 ? -5.362 -13.060 -9.574 1.00 93.19 187 GLY A O 1
ATOM 1406 N N . GLY A 1 188 ? -3.232 -13.067 -10.268 1.00 91.31 188 GLY A N 1
ATOM 1407 C CA . GLY A 1 188 ? -3.156 -14.513 -10.509 1.00 91.31 188 GLY A CA 1
ATOM 1408 C C . GLY A 1 188 ? -2.724 -15.338 -9.288 1.00 91.31 188 GLY A C 1
ATOM 1409 O O . GLY A 1 188 ? -2.945 -16.545 -9.280 1.00 91.31 188 GLY A O 1
ATOM 1410 N N . GLN A 1 189 ? -2.111 -14.708 -8.280 1.00 91.88 189 GLN A N 1
ATOM 1411 C CA . GLN A 1 189 ? -1.558 -15.370 -7.091 1.00 91.88 189 GLN A CA 1
ATOM 1412 C C . GLN A 1 189 ? -2.284 -14.968 -5.796 1.00 91.88 189 GLN A C 1
ATOM 1414 O O . GLN A 1 189 ? -2.467 -15.814 -4.925 1.00 91.88 189 GLN A O 1
ATOM 1419 N N . TRP A 1 190 ? -2.741 -13.718 -5.679 1.00 93.94 190 TRP A N 1
ATOM 1420 C CA . TRP A 1 190 ? -3.545 -13.230 -4.554 1.00 93.94 190 TRP A CA 1
ATOM 1421 C C . TRP A 1 190 ? -4.989 -12.983 -4.976 1.00 93.94 190 TRP A C 1
ATOM 1423 O O . TRP A 1 190 ? -5.253 -12.553 -6.101 1.00 93.94 190 TRP A O 1
ATOM 1433 N N . ASN A 1 191 ? -5.933 -13.199 -4.056 1.00 94.75 191 ASN A N 1
ATOM 1434 C CA . ASN A 1 191 ? -7.323 -12.843 -4.297 1.00 94.75 191 ASN A CA 1
ATOM 1435 C C . ASN A 1 191 ? -7.500 -11.331 -4.132 1.00 94.75 191 ASN A C 1
ATOM 1437 O O . ASN A 1 191 ? -7.565 -10.809 -3.017 1.00 94.75 191 ASN A O 1
ATOM 1441 N N . ILE A 1 192 ? -7.572 -10.626 -5.257 1.00 94.81 192 ILE A N 1
ATOM 1442 C CA . ILE A 1 192 ? -7.837 -9.189 -5.279 1.00 94.81 192 ILE A CA 1
ATOM 1443 C C . ILE A 1 192 ? -9.342 -8.994 -5.427 1.00 94.81 192 ILE A C 1
ATOM 1445 O O . ILE A 1 192 ? -9.899 -9.143 -6.512 1.00 94.81 192 ILE A O 1
ATOM 1449 N N . GLU A 1 193 ? -10.005 -8.675 -4.317 1.00 92.62 193 GLU A N 1
ATOM 1450 C CA . GLU A 1 193 ? -11.458 -8.496 -4.260 1.00 92.62 193 GLU A CA 1
ATOM 1451 C C . GLU A 1 193 ? -11.908 -7.292 -5.094 1.00 92.62 193 GLU A C 1
ATOM 1453 O O . GLU A 1 193 ? -12.936 -7.336 -5.773 1.00 92.62 193 GLU A O 1
ATOM 1458 N N . HIS A 1 194 ? -11.143 -6.200 -5.029 1.00 92.00 194 HIS A N 1
ATOM 1459 C CA . HIS A 1 194 ? -11.413 -4.991 -5.791 1.00 92.00 194 HIS A CA 1
ATOM 1460 C C . HIS A 1 194 ? -10.164 -4.125 -5.962 1.00 92.00 194 HIS A C 1
ATOM 1462 O O . HIS A 1 194 ? -9.315 -4.057 -5.071 1.00 92.00 194 HIS A O 1
ATOM 1468 N N . THR A 1 195 ? -10.128 -3.381 -7.066 1.00 95.81 195 THR A N 1
ATOM 1469 C CA . THR A 1 195 ? -9.124 -2.349 -7.341 1.00 95.81 195 THR A CA 1
ATOM 1470 C C . THR A 1 195 ? -9.823 -1.016 -7.557 1.00 95.81 195 THR A C 1
ATOM 1472 O O . THR A 1 195 ? -10.625 -0.873 -8.479 1.00 95.81 195 THR A O 1
ATOM 1475 N N . SER A 1 196 ? -9.546 -0.044 -6.693 1.00 95.56 196 SER A N 1
ATOM 1476 C CA . SER A 1 196 ? -10.182 1.274 -6.710 1.00 95.56 196 SER A CA 1
ATOM 1477 C C . SER A 1 196 ? -9.163 2.343 -7.067 1.00 95.56 196 SER A C 1
ATOM 1479 O O . SER A 1 196 ? -8.149 2.496 -6.394 1.00 95.56 196 SER A O 1
ATOM 1481 N N . THR A 1 197 ? -9.438 3.112 -8.114 1.00 93.00 197 THR A N 1
ATOM 1482 C CA . THR A 1 197 ? -8.543 4.185 -8.550 1.00 93.00 197 THR A CA 1
ATOM 1483 C C . THR A 1 197 ? -9.281 5.511 -8.567 1.00 93.00 197 THR A C 1
ATOM 1485 O O . THR A 1 197 ? -10.353 5.606 -9.166 1.00 93.00 197 THR A O 1
ATOM 1488 N N . PHE A 1 198 ? -8.694 6.545 -7.975 1.00 89.19 198 PHE A N 1
ATOM 1489 C CA . PHE A 1 198 ? -9.285 7.881 -7.909 1.00 89.19 198 PHE A CA 1
ATOM 1490 C C . PHE A 1 198 ? -8.404 8.865 -8.678 1.00 89.19 198 PHE A C 1
ATOM 1492 O O . PHE A 1 198 ? -7.217 8.977 -8.387 1.00 89.19 198 PHE A O 1
ATOM 1499 N N . ASN A 1 199 ? -8.965 9.554 -9.679 1.00 83.19 199 ASN A N 1
ATOM 1500 C CA . ASN A 1 199 ? -8.238 10.523 -10.516 1.00 83.19 199 ASN A CA 1
ATOM 1501 C C . ASN A 1 199 ? -6.899 9.980 -11.074 1.00 83.19 199 ASN A C 1
ATOM 1503 O O . ASN A 1 199 ? -5.865 10.639 -10.999 1.00 83.19 199 ASN A O 1
ATOM 1507 N N . SER A 1 200 ? -6.895 8.728 -11.539 1.00 74.44 200 SER A N 1
ATOM 1508 C CA . SER A 1 200 ? -5.665 8.017 -11.905 1.00 74.44 200 SER A CA 1
ATOM 1509 C C . SER A 1 200 ? -5.103 8.432 -13.267 1.00 74.44 200 SER A C 1
ATOM 1511 O O . SER A 1 200 ? -5.860 8.731 -14.187 1.00 74.44 200 SER A O 1
ATOM 1513 N N . ALA A 1 201 ? -3.776 8.348 -13.417 1.00 64.31 201 ALA A N 1
ATOM 1514 C CA . ALA A 1 201 ? -3.041 8.617 -14.659 1.00 64.31 201 ALA A CA 1
ATOM 1515 C C . ALA A 1 201 ? -3.316 7.620 -15.818 1.00 64.31 201 ALA A C 1
ATOM 1517 O O . ALA A 1 201 ? -2.778 7.782 -16.911 1.00 64.31 201 ALA A O 1
ATOM 1518 N N . GLY A 1 202 ? -4.164 6.603 -15.619 1.00 59.72 202 GLY A N 1
ATOM 1519 C CA . GLY A 1 202 ? -4.530 5.620 -16.648 1.00 59.72 202 GLY A CA 1
ATOM 1520 C C . GLY A 1 202 ? -3.494 4.500 -16.846 1.00 59.72 202 GLY A C 1
ATOM 1521 O O . GLY A 1 202 ? -2.515 4.397 -16.108 1.00 59.72 202 GLY A O 1
ATOM 1522 N N . PHE A 1 203 ? -3.739 3.614 -17.823 1.00 56.66 203 PHE A N 1
ATOM 1523 C CA . PHE A 1 203 ? -2.964 2.373 -18.032 1.00 56.66 203 PHE A CA 1
ATOM 1524 C C . PHE A 1 203 ? -2.407 2.183 -19.456 1.00 56.66 203 PHE A C 1
ATOM 1526 O O . PHE A 1 203 ? -1.861 1.128 -19.774 1.00 56.66 203 PHE A O 1
ATOM 1533 N N . THR A 1 204 ? -2.541 3.182 -20.335 1.00 48.66 204 THR A N 1
ATOM 1534 C CA . THR A 1 204 ? -2.191 3.043 -21.758 1.00 48.66 204 THR A CA 1
ATOM 1535 C C . THR A 1 204 ? -1.634 4.338 -22.349 1.00 48.66 204 THR A C 1
ATOM 1537 O O . THR A 1 204 ? -2.388 5.246 -22.694 1.00 48.66 204 THR A O 1
ATOM 1540 N N . GLY A 1 205 ? -0.314 4.394 -22.543 1.00 41.66 205 GLY A N 1
ATOM 1541 C CA . GLY A 1 205 ? 0.284 5.217 -23.592 1.00 41.66 205 GLY A CA 1
ATOM 1542 C C . GLY A 1 205 ? 0.070 4.519 -24.936 1.00 41.66 205 GLY A C 1
ATOM 1543 O O . GLY A 1 205 ? 0.281 3.313 -25.058 1.00 41.66 205 GLY A O 1
ATOM 1544 N N . SER A 1 206 ? -0.401 5.242 -25.942 1.00 40.09 206 SER A N 1
ATOM 1545 C CA . SER A 1 206 ? -0.753 4.719 -27.263 1.00 40.09 206 SER A CA 1
ATOM 1546 C C . SER A 1 206 ? 0.462 4.190 -28.047 1.00 40.09 206 SER A C 1
ATOM 1548 O O . SER A 1 206 ? 0.929 4.893 -28.937 1.00 40.09 206 SER A O 1
ATOM 1550 N N . ARG A 1 207 ? 0.989 2.988 -27.750 1.00 38.91 207 ARG A N 1
ATOM 1551 C CA . ARG A 1 207 ? 1.956 2.242 -28.599 1.00 38.91 207 ARG A CA 1
ATOM 1552 C C . ARG A 1 207 ? 1.934 0.717 -28.395 1.00 38.91 207 ARG A C 1
ATOM 1554 O O . ARG A 1 207 ? 2.971 0.096 -28.196 1.00 38.91 207 ARG A O 1
ATOM 1561 N N . PHE A 1 208 ? 0.762 0.104 -28.520 1.00 37.44 208 PHE A N 1
ATOM 1562 C CA . PHE A 1 208 ? 0.669 -1.326 -28.831 1.00 37.44 208 PHE A CA 1
ATOM 1563 C C . PHE A 1 208 ? -0.287 -1.527 -30.008 1.00 37.44 208 PHE A C 1
ATOM 1565 O O . PHE A 1 208 ? -1.474 -1.760 -29.806 1.00 37.44 208 PHE A O 1
ATOM 1572 N N . CYS A 1 209 ? 0.263 -1.377 -31.214 1.00 35.53 209 CYS A N 1
ATOM 1573 C CA . CYS A 1 209 ? -0.142 -2.008 -32.471 1.00 35.53 209 CYS A CA 1
ATOM 1574 C C . CYS A 1 209 ? 1.138 -2.220 -33.284 1.00 35.53 209 CYS A C 1
ATOM 1576 O O . CYS A 1 209 ? 1.934 -1.253 -33.344 1.00 35.53 209 CYS A O 1
#

Solvent-accessible surface area (backbone atoms only — not comparable to full-atom values): 11281 Å² total; per-residue (Å²): 136,54,72,67,56,52,48,51,40,52,51,43,21,53,48,36,70,39,61,46,71,63,41,61,79,38,67,87,47,46,59,60,36,27,24,74,70,62,34,61,73,53,20,51,51,47,66,74,46,37,46,72,45,53,86,57,52,42,66,39,46,77,85,87,45,49,37,39,32,37,36,35,35,30,36,58,52,73,86,90,47,83,41,62,34,35,44,18,24,30,36,72,94,59,63,67,73,55,48,70,72,38,46,70,60,46,65,70,57,52,43,56,41,23,50,35,48,50,51,30,51,52,36,21,27,43,26,43,65,94,36,76,12,67,28,56,40,76,45,71,40,88,91,75,72,46,78,43,80,42,82,39,83,60,45,70,11,66,26,73,42,46,88,73,50,62,34,30,30,13,5,28,31,54,4,13,32,51,26,54,50,48,47,72,73,40,50,89,82,37,48,63,80,43,73,46,62,41,81,43,76,60,92,76,77,97,79,88,129

Nearest PDB structures (foldseek):
  2qub-assembly6_K  TM=4.170E-01  e=7.737E-03  Serratia marcescens
  6g2i-assembly1_R  TM=2.315E-01  e=7.444E-01  Homo sapiens
  7fiw-assembly1_A  TM=2.126E-01  e=1.442E+00  Wolbachia endosymbiont of Culex quinquefasciatus Pel
  4po2-assembly2_B  TM=4.363E-01  e=6.475E+00  Homo sapiens
  8fbu-assembly2_B  TM=2.233E-01  e=3.149E+00  Cryptosporidium parvum Iowa II

InterPro domains:
  IPR029058 Alpha/Beta hydrolase fold [G3DSA:3.40.50.1820] (12-206)
  IPR029058 Alpha/Beta hydrolase fold [SSF53474] (48-204)

Foldseek 3Di:
DDPVVLVVLVLLQQLQVLDDPVCLVPVVCSLVSSCVRPNNVSSCVDVVFKDKLSVLFDAADPVPALRWTWTKIFTDDDPPDTGAIEIHTEDHPDDVVVCLVCVVVCVQPSVQRNLQCLQLSVQLAQAQAPDWGWHWHWDQPPVPRDIDIDTDGTDGRPPSCHPVAEYEYHHEECSLQSLVSCCVVCVVPGPHVYGYYHNYSDHDDPPDD

Organism: Shewanella colwelliana (NCBI:txid23)

Secondary structure (DSSP, 8-state):
--HHHHHHHHHHHHHTTT--TTTTT-GGGHHHHHHHHH-HHHHHHHHHHEEEEEEEEEE--TTTS---EEEEEEEPP-TTSPPPEEEEE----S-HHHHHHHHHHHTTTHHHHHHHHHHHHHHHHHSPTTSEEEEEEEEEETTTTEEEEEEEEEEE---TTTT--EEEEEEETHHHHHHHHHHHHHTTTSEEEEEEEES---S--S---

Sequence (209 aa):
MNITEAFKNALLADATYAIKGSIATEPSTLLSELTERLGSSLAHYVVDNFDIDFNSIINTSEILGSGFDASVWTEKASGKTTGKTYVALRGTDFNIQDLLTDSYLALSGGAQDQIASMVNWWLASTTPIGEQALQIKYQVTTTTNFINWVEAPSIEGTGTLAGVNNISVTGHSLGGHLASAFTRLFGGQWNIEHTSTFNSAGFTGSRFC

Mean predicted aligned error: 7.03 Å

pLDDT: mean 83.75, std 16.01, range [35.53, 97.94]

Radius of gyration: 17.13 Å; Cα contacts (8 Å, |Δi|>4): 389; chains: 1; bounding box: 43×38×51 Å

=== Feature glossary ===
Key to the feature types in this record:

pLDDT. pLDDT is the predicted lDDT-Cα score: AlphaFold's confidence that the local environment of each residue (all inter-atomic distances within 15 Å) is correctly placed. It is a per-residue number between 0 and 100, with higher meaning more reliable.

Radius of gyration, Cα contacts, bounding box. The geometric summary reports three shape descriptors. Rg (radius of gyration) measures how spread out the Cα atoms are about their centre of mass; compact globular proteins have small Rg, elongated or unfolded ones large. Cα contacts (<8 Å, |i−j|>4) count long-range residue pairs in spatial proximity — high for tightly packed folds, near zero for rods or random coil. The bounding-box extents give the protein's footprint along x, y, z in Å.

Backbone torsions (φ/ψ). Backbone dihedral angles. Every residue except chain termini has a φ (preceding-C → N → Cα → C) and a ψ (N → Cα → C → next-N). They are reported in degrees following the IUPAC sign convention. Secondary structure is essentially a statement about which (φ, ψ) basin each residue occupies.

Contact-map, Ramachandran, and PAE plots. Plot images: a contact map (which residues are close in 3D, as an N×N binary image), a Ramachandran scatter (backbone torsion angles, revealing secondary-structure composition at a glance), and — for AlphaFold structures — a PAE heatmap (pairwise prediction confidence).

Predicted aligned error. Predicted Aligned Error (PAE) is an AlphaFold confidence matrix: entry (i, j) is the expected error in the position of residue j, in ångströms, when the prediction is superimposed on the true structure at residue i. Low PAE within a block of residues means that block is internally rigid and well-predicted; high PAE between two blocks means their relative placement is uncertain even if each block individually is confident.

Secondary structure (3-state, P-SEA). Three-state secondary structure (P-SEA) collapses the eight DSSP classes into helix (a), strand (b), and coil (c). P-SEA assigns these from Cα geometry alone — distances and angles — without requiring backbone oxygens, so it works on any Cα trace.

Solvent-accessible surface area. Solvent-accessible surface area (SASA) is the area in Å² traced out by the centre of a 1.4 Å probe sphere (a water molecule) rolled over the protein's van der Waals surface (Shrake–Rupley / Lee–Richards construction). Buried residues have near-zero SASA; fully exposed residues can exceed 200 Å². The total SASA scales roughly with the number of surface residues.

Foldseek 3Di. The Foldseek 3Di string encodes local tertiary geometry as a 20-letter alphabet — one character per residue — derived from the relative positions of nearby Cα atoms. Unlike the amino-acid sequence, 3Di is a direct function of the 3D structure, so two proteins with the same fold have similar 3Di strings even at low sequence identity.

B-factor. For experimental (PDB) structures, the B-factor (temperature factor) quantifies the positional spread of each atom in the crystal — a combination of thermal vibration and static disorder — in units of Å². High B-factors mark flexible loops or poorly resolved regions; low B-factors mark the rigid, well-ordered core.

mmCIF coordinates. The mmCIF block holds the 3D Cartesian coordinates of each backbone atom (N, Cα, C, O) in ångströms. mmCIF is the PDB's canonical archive format — a tagged-loop text representation of the atomic model.

InterPro / GO / CATH / organism. Functional annotations link the protein to curated databases. InterPro entries identify conserved domains and families by matching the sequence against member-database signatures (Pfam, PROSITE, CDD, …). Gene Ontology (GO) terms describe molecular function, biological process, and cellular component in a controlled vocabulary. CATH places the structure in a hierarchical fold classification (Class/Architecture/Topology/Homologous-superfamily). The organism is the source species.

Rendered structure images. Structure images are PyMOL renders from six orthogonal camera directions. Cartoon representation draws helices as coils and strands as arrows; sticks shows the backbone as bonds; surface shows the solvent-excluded envelope. Rainbow coloring maps sequence position to hue (blue→red, N→C); chain coloring assigns a distinct color per polypeptide.

Sequence. This is the polypeptide sequence — one letter per residue, N-terminus first. Length ranges from a few dozen residues for small domains to over a thousand for large multi-domain proteins.

Secondary structure (8-state, DSSP). The SS8 string is DSSP's per-residue secondary-structure call. α-helix (H) means an i→i+4 H-bond ladder; β-strand (E) means the residue participates in a β-sheet; 3₁₀ (G) and π (I) are tighter and wider helices; T/S are turns/bends; '-' is loop.

Nearest PDB structures. Structural nearest neighbors (via Foldseek easy-search vs the PDB). Reported per hit: target PDB id, E-value, and alignment TM-score. A TM-score above ~0.5 is the conventional threshold for 'same fold'.